Protein AF-A0A550H3W6-F1 (afdb_monomer)

Solvent-accessible surface area (backbone atoms only — not comparable to full-atom values): 13993 Å² total; per-residue (Å²): 133,84,75,86,86,50,68,71,58,49,48,53,51,31,24,55,77,54,75,45,37,40,34,50,65,56,36,37,52,45,41,25,71,76,70,74,44,82,59,88,61,45,50,61,53,52,48,25,25,18,59,85,41,90,81,35,91,49,55,77,91,62,23,51,27,38,77,75,55,97,73,23,37,27,65,57,82,74,84,72,73,76,74,84,72,66,78,85,74,77,88,68,58,72,70,77,73,76,52,93,58,53,66,49,66,35,82,59,22,54,62,54,29,51,77,69,69,44,41,68,59,53,54,52,37,55,62,76,50,33,68,87,48,69,74,35,51,52,53,31,43,52,50,40,39,76,70,72,26,50,55,66,39,68,78,56,98,46,87,95,45,59,37,50,27,36,48,96,36,33,39,35,41,77,48,60,63,52,59,67,58,56,53,50,52,51,57,55,44,52,56,26,37,76,68,72,57,43,64,32,42,32,40,41,24,24,56,84,44,54,30,31,40,69,59,55,54,52,49,52,63,72,40,44,90,76,51,90,64,18,33,30,41,37,28,24,57,73,74,76,80,70,85,127

pLDDT: mean 84.18, std 18.41, range [29.7, 98.69]

Radius of gyration: 20.82 Å; Cα contacts (8 Å, |Δi|>4): 341; chains: 1; bounding box: 44×44×55 Å

Mean predicted aligned error: 14.65 Å

Foldseek 3Di:
DQPDDDLLVLQQVQCVVVVFKDAQVSSQVSCCVPRVDHDPCSLVVLLLLALPRPPHPDDNVSNQWHDPDPRMIGGPPPPDDPPPPPPDDDPPDPVVVVDPKDKDKDPCQQVVCVVVVNNVLLVVLLVPAAPPDPVNLVSSLVSCVVVVWDAQDPPQPDPPDGFRTDDPQETEHEDEDAVVVVVVVLVSVVRCVVVVSHQEYEYSYECPDPVHQVVSVVVCVVCVVVRPHIYMYIYHYHPPPPDD

Structure (mmCIF, N/CA/C/O backbone):
data_AF-A0A550H3W6-F1
#
_entry.id   AF-A0A550H3W6-F1
#
loop_
_atom_site.group_PDB
_atom_site.id
_atom_site.type_symbol
_atom_site.label_atom_id
_atom_site.label_alt_id
_atom_site.label_comp_id
_atom_site.label_asym_id
_atom_site.label_entity_id
_atom_site.label_seq_id
_atom_site.pdbx_PDB_ins_code
_atom_site.Cartn_x
_atom_site.Cartn_y
_atom_site.Cartn_z
_atom_site.occupancy
_atom_site.B_iso_or_equiv
_atom_site.auth_seq_id
_atom_site.auth_comp_id
_atom_site.auth_asym_id
_atom_site.auth_atom_id
_atom_site.pdbx_PDB_model_num
ATOM 1 N N . MET A 1 1 ? -15.338 -12.124 19.032 1.00 35.69 1 MET A N 1
ATOM 2 C CA . MET A 1 1 ? -14.338 -11.600 18.078 1.00 35.69 1 MET A CA 1
ATOM 3 C C . MET A 1 1 ? -13.895 -10.253 18.628 1.00 35.69 1 MET A C 1
ATOM 5 O O . MET A 1 1 ? -14.754 -9.402 18.807 1.00 35.69 1 MET A O 1
ATOM 9 N N . VAL A 1 2 ? -12.639 -10.101 19.058 1.00 37.53 2 VAL A N 1
ATOM 10 C CA . VAL A 1 2 ? -12.162 -8.830 19.637 1.00 37.53 2 VAL A CA 1
ATOM 11 C C . VAL A 1 2 ? -11.923 -7.865 18.469 1.00 37.53 2 VAL A C 1
ATOM 13 O O . VAL A 1 2 ? -11.195 -8.254 17.556 1.00 37.53 2 VAL A O 1
ATOM 16 N N . PRO A 1 3 ? -12.541 -6.670 18.435 1.00 48.31 3 PRO A N 1
ATOM 17 C CA . PRO A 1 3 ? -12.278 -5.696 17.380 1.00 48.31 3 PRO A CA 1
ATOM 18 C C . PRO A 1 3 ? -10.784 -5.352 17.334 1.00 48.31 3 PRO A C 1
ATOM 20 O O . PRO A 1 3 ? -10.110 -5.306 18.367 1.00 48.31 3 PRO A O 1
ATOM 23 N N . PHE A 1 4 ? -10.266 -5.156 16.121 1.00 52.12 4 PHE A N 1
ATOM 24 C CA . PHE A 1 4 ? -8.884 -4.751 15.881 1.00 52.12 4 PHE A CA 1
ATOM 25 C C . PHE A 1 4 ? -8.566 -3.489 16.700 1.00 52.12 4 PHE A C 1
ATOM 27 O O . PHE A 1 4 ? -9.320 -2.520 16.687 1.00 52.12 4 PHE A O 1
ATOM 34 N N . PHE A 1 5 ? -7.483 -3.524 17.479 1.00 63.69 5 PHE A N 1
ATOM 35 C CA . PHE A 1 5 ? -7.153 -2.459 18.425 1.00 63.69 5 PHE A CA 1
ATOM 36 C C . PHE A 1 5 ? -6.263 -1.408 17.750 1.00 63.69 5 PHE A C 1
ATOM 38 O O . PHE A 1 5 ? -5.049 -1.594 17.674 1.00 63.69 5 PHE A O 1
ATOM 45 N N . ASN A 1 6 ? -6.850 -0.297 17.304 1.00 84.00 6 ASN A N 1
ATOM 46 C CA . ASN A 1 6 ? -6.121 0.886 16.846 1.00 84.00 6 ASN A CA 1
ATOM 47 C C . ASN A 1 6 ? -6.059 1.924 17.976 1.00 84.00 6 ASN A C 1
ATOM 49 O O . ASN A 1 6 ? -7.086 2.416 18.444 1.00 84.00 6 ASN A O 1
ATOM 53 N N . LEU A 1 7 ? -4.851 2.268 18.429 1.00 84.38 7 LEU A N 1
ATOM 54 C CA . LEU A 1 7 ? -4.671 3.148 19.585 1.00 84.38 7 LEU A CA 1
ATOM 55 C C . LEU A 1 7 ? -5.136 4.591 19.327 1.00 84.38 7 LEU A C 1
ATOM 57 O O . LEU A 1 7 ? -5.709 5.197 20.227 1.00 84.38 7 LEU A O 1
ATOM 61 N N . LYS A 1 8 ? -4.945 5.134 18.114 1.00 87.50 8 LYS A N 1
ATOM 62 C CA . LYS A 1 8 ? -5.407 6.489 17.752 1.00 87.50 8 LYS A CA 1
ATOM 63 C C . LYS A 1 8 ? -6.933 6.556 17.789 1.00 87.50 8 LYS A C 1
ATOM 65 O O . LYS A 1 8 ? -7.491 7.448 18.419 1.00 87.50 8 LYS A O 1
ATOM 70 N N . GLU A 1 9 ? -7.601 5.584 17.173 1.00 87.31 9 GLU A N 1
ATOM 71 C CA . GLU A 1 9 ? -9.068 5.495 17.175 1.00 87.31 9 GLU A CA 1
ATOM 72 C C . GLU A 1 9 ? -9.619 5.254 18.579 1.00 87.31 9 GLU A C 1
ATOM 74 O O . GLU A 1 9 ? -10.583 5.900 18.974 1.00 87.31 9 GLU A O 1
ATOM 79 N N . SER A 1 10 ? -8.951 4.413 19.373 1.00 91.06 10 SER A N 1
ATOM 80 C CA . SER A 1 10 ? -9.324 4.165 20.771 1.00 91.06 10 SER A CA 1
ATOM 81 C C . SER A 1 10 ? -9.212 5.431 21.631 1.00 91.06 10 SER A C 1
ATOM 83 O O . SER A 1 10 ? -10.019 5.632 22.534 1.00 91.06 10 SER A O 1
ATOM 85 N N . ILE A 1 11 ? -8.230 6.302 21.357 1.00 93.88 11 ILE A N 1
ATOM 86 C CA . ILE A 1 11 ? -8.094 7.610 22.018 1.00 93.88 11 ILE A CA 1
ATOM 87 C C . ILE A 1 11 ? -9.232 8.550 21.596 1.00 93.88 11 ILE A C 1
ATOM 89 O O . ILE A 1 11 ? -9.843 9.179 22.458 1.00 93.88 11 ILE A O 1
ATOM 93 N N . ILE A 1 12 ? -9.545 8.634 20.298 1.00 92.00 12 ILE A N 1
ATOM 94 C CA . ILE A 1 12 ? -10.657 9.456 19.781 1.00 92.00 12 ILE A CA 1
ATOM 95 C C . ILE A 1 12 ? -11.986 8.996 20.388 1.00 92.00 12 ILE A C 1
ATOM 97 O O . ILE A 1 12 ? -12.769 9.801 20.888 1.00 92.00 12 ILE A O 1
ATOM 101 N N . GLU A 1 13 ? -12.231 7.692 20.383 1.00 91.56 13 GLU A N 1
ATOM 102 C CA . GLU A 1 13 ? -13.424 7.088 20.956 1.00 91.56 13 GLU A CA 1
ATOM 103 C C . GLU A 1 13 ? -13.541 7.367 22.459 1.00 91.56 13 GLU A C 1
ATOM 105 O O . GLU A 1 13 ? -14.608 7.768 22.926 1.00 91.56 13 GLU A O 1
ATOM 110 N N . ALA A 1 14 ? -12.447 7.212 23.209 1.00 95.06 14 ALA A N 1
ATOM 111 C CA . ALA A 1 14 ? -12.415 7.531 24.630 1.00 95.06 14 ALA A CA 1
ATOM 112 C C . ALA A 1 14 ? -12.759 9.004 24.886 1.00 95.06 14 ALA A C 1
ATOM 114 O O . ALA A 1 14 ? -13.567 9.299 25.761 1.00 95.06 14 ALA A O 1
ATOM 115 N N . LEU A 1 15 ? -12.197 9.932 24.107 1.00 95.62 15 LEU A N 1
ATOM 116 C CA . LEU A 1 15 ? -12.493 11.359 24.240 1.00 95.62 15 LEU A CA 1
ATOM 117 C C . LEU A 1 15 ? -13.957 11.673 23.913 1.00 95.62 15 LEU A C 1
ATOM 119 O O . LEU A 1 15 ? -14.577 12.441 24.644 1.00 95.62 15 LEU A O 1
ATOM 123 N N . ASN A 1 16 ? -14.539 11.045 22.888 1.00 93.00 16 ASN A N 1
ATOM 124 C CA . ASN A 1 16 ? -15.970 11.167 22.596 1.00 93.00 16 ASN A CA 1
ATOM 125 C C . ASN A 1 16 ? -16.834 10.666 23.764 1.00 93.00 16 ASN A C 1
ATOM 127 O O . ASN A 1 16 ? -17.777 11.345 24.167 1.00 93.00 16 ASN A O 1
ATOM 131 N N . ALA A 1 17 ? -16.481 9.521 24.356 1.00 92.00 17 ALA A N 1
ATOM 132 C CA . ALA A 1 17 ? -17.186 8.970 25.514 1.00 92.00 17 ALA A CA 1
ATOM 133 C C . ALA A 1 17 ? -17.048 9.834 26.784 1.00 92.00 17 ALA A C 1
ATOM 135 O O . ALA A 1 17 ? -17.923 9.801 27.645 1.00 92.00 17 ALA A O 1
ATOM 136 N N . LEU A 1 18 ? -15.979 10.629 26.888 1.00 94.50 18 LEU A N 1
ATOM 137 C CA . LEU A 1 18 ? -15.721 11.574 27.981 1.00 94.50 18 LEU A CA 1
ATOM 138 C C . LEU A 1 18 ? -16.333 12.970 27.740 1.00 94.50 18 LEU A C 1
ATOM 140 O O . LEU A 1 18 ? -16.013 13.919 28.452 1.00 94.50 18 LEU A O 1
ATOM 144 N N . GLY A 1 19 ? -17.212 13.127 26.745 1.00 91.62 19 GLY A N 1
ATOM 145 C CA . GLY A 1 19 ? -17.850 14.415 26.441 1.00 91.62 19 GLY A CA 1
ATOM 146 C C . GLY A 1 19 ? -16.974 15.359 25.611 1.00 91.62 19 GLY A C 1
ATOM 147 O O . GLY A 1 19 ? -17.112 16.577 25.695 1.00 91.62 19 GLY A O 1
ATOM 148 N N . GLY A 1 20 ? -16.057 14.805 24.816 1.00 91.06 20 GLY A N 1
ATOM 149 C CA . GLY A 1 20 ? -15.219 15.529 23.857 1.00 91.06 20 GLY A CA 1
ATOM 150 C C . GLY A 1 20 ? -13.866 15.999 24.399 1.00 91.06 20 GLY A C 1
ATOM 151 O O . GLY A 1 20 ? -13.045 16.487 23.620 1.00 91.06 20 GLY A O 1
ATOM 152 N N . SER A 1 21 ? -13.594 15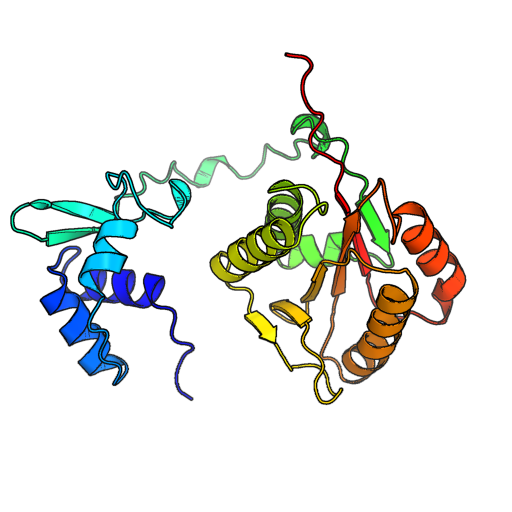.842 25.700 1.00 95.12 21 SER A N 1
ATOM 153 C CA . SER A 1 21 ? -12.290 16.166 26.291 1.00 95.12 21 SER A CA 1
ATOM 154 C C . SER A 1 21 ? -11.943 15.267 27.477 1.00 95.12 21 SER A C 1
ATOM 156 O O . SER A 1 21 ? -12.830 14.808 28.189 1.00 95.12 21 SER A O 1
ATOM 158 N N . GLY A 1 22 ? -10.652 15.042 27.720 1.00 96.19 22 GLY A N 1
ATOM 159 C CA . GLY A 1 22 ? -10.192 14.210 28.832 1.00 96.19 22 GLY A CA 1
ATOM 160 C C . GLY A 1 22 ? -8.684 14.272 29.050 1.00 96.19 22 GLY A C 1
ATOM 161 O O . GLY A 1 22 ? -7.925 14.678 28.173 1.00 96.19 22 GLY A O 1
ATOM 162 N N . THR A 1 23 ? -8.242 13.886 30.240 1.00 97.50 23 THR A N 1
ATOM 163 C CA . THR A 1 23 ? -6.831 13.692 30.596 1.00 97.50 23 THR A CA 1
ATOM 164 C C . THR A 1 23 ? -6.314 12.349 30.076 1.00 97.50 23 THR A C 1
ATOM 166 O O . THR A 1 23 ? -7.084 11.418 29.826 1.00 97.50 23 THR A O 1
ATOM 169 N N . ALA A 1 24 ? -4.989 12.198 29.985 1.00 96.50 24 ALA A N 1
ATOM 170 C CA . ALA A 1 24 ? -4.374 10.925 29.604 1.00 96.50 24 ALA A CA 1
ATOM 171 C C . ALA A 1 24 ? -4.780 9.764 30.533 1.00 96.50 24 ALA A C 1
ATOM 173 O O . ALA A 1 24 ? -4.966 8.639 30.073 1.00 96.50 24 ALA A O 1
ATOM 174 N N . THR A 1 25 ? -4.970 10.033 31.829 1.00 96.69 25 THR A N 1
ATOM 175 C CA . THR A 1 25 ? -5.418 9.036 32.813 1.00 96.69 25 THR A CA 1
ATOM 176 C C . THR A 1 25 ? -6.857 8.588 32.563 1.00 96.69 25 THR A C 1
ATOM 178 O O . THR A 1 25 ? -7.134 7.391 32.595 1.00 96.69 25 THR A O 1
ATOM 181 N N . GLU A 1 26 ? -7.772 9.518 32.277 1.00 96.75 26 GLU A N 1
ATOM 182 C CA . GLU A 1 26 ? -9.174 9.193 31.974 1.00 96.75 26 GLU A CA 1
ATOM 183 C C . GLU A 1 26 ? -9.280 8.360 30.691 1.00 96.75 26 GLU A C 1
ATOM 185 O O . GLU A 1 26 ? -9.938 7.318 30.679 1.00 96.75 26 GLU A O 1
ATOM 190 N N . VAL A 1 27 ? -8.547 8.752 29.644 1.00 96.25 27 VAL A N 1
ATOM 191 C CA . VAL A 1 27 ? -8.478 8.007 28.379 1.00 96.25 27 VAL A CA 1
ATOM 192 C C . VAL A 1 27 ? -7.886 6.609 28.590 1.00 96.25 27 VAL A C 1
ATOM 194 O O . VAL A 1 27 ? -8.432 5.619 28.100 1.00 96.25 27 VAL A O 1
ATOM 197 N N . ARG A 1 28 ? -6.811 6.488 29.379 1.00 95.44 28 ARG A N 1
ATOM 198 C CA . ARG A 1 28 ? -6.206 5.195 29.742 1.00 95.44 28 ARG A CA 1
ATOM 199 C C . ARG A 1 28 ? -7.195 4.274 30.441 1.00 95.44 28 ARG A C 1
ATOM 201 O O . ARG A 1 28 ? -7.281 3.097 30.098 1.00 95.44 28 ARG A O 1
ATOM 208 N N . ASN A 1 29 ? -7.921 4.803 31.424 1.00 95.75 29 ASN A N 1
ATOM 209 C CA . ASN A 1 29 ? -8.886 4.043 32.210 1.00 95.75 29 ASN A CA 1
ATOM 210 C C . ASN A 1 29 ? -10.049 3.565 31.340 1.00 95.75 29 ASN A C 1
ATOM 212 O O . ASN A 1 29 ? -10.446 2.404 31.449 1.00 95.75 29 ASN A O 1
ATOM 216 N N . TYR A 1 30 ? -10.534 4.416 30.432 1.0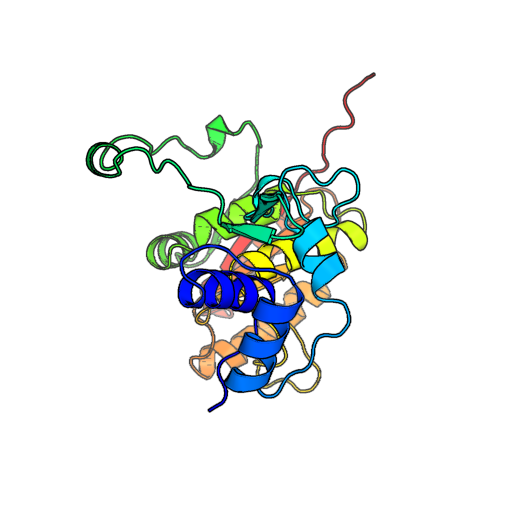0 95.31 30 TYR A N 1
ATOM 217 C CA . TYR A 1 30 ? -11.542 4.033 29.448 1.00 95.31 30 TYR A CA 1
ATOM 218 C C . TYR A 1 30 ? -11.057 2.871 28.574 1.00 95.31 30 TYR A C 1
ATOM 220 O O . TYR A 1 30 ? -11.709 1.829 28.502 1.00 95.31 30 TYR A O 1
ATOM 228 N N . ILE A 1 31 ? -9.876 3.011 27.962 1.00 92.62 31 ILE A N 1
ATOM 229 C CA . ILE A 1 31 ? -9.305 1.993 27.070 1.00 92.62 31 ILE A CA 1
ATOM 230 C C . ILE A 1 31 ? -9.058 0.679 27.818 1.00 92.62 31 ILE A C 1
ATOM 232 O O . ILE A 1 31 ? -9.367 -0.393 27.297 1.00 92.62 31 ILE A O 1
ATOM 236 N N . LYS A 1 32 ? -8.552 0.743 29.053 1.00 93.50 32 LYS A N 1
ATOM 237 C CA . LYS A 1 32 ? -8.328 -0.437 29.894 1.00 93.50 32 LYS A CA 1
ATOM 238 C C . LYS A 1 32 ? -9.634 -1.144 30.245 1.00 93.50 32 LYS A C 1
ATOM 240 O O . LYS A 1 32 ? -9.687 -2.365 30.151 1.00 93.50 32 LYS A O 1
ATOM 245 N N . SER A 1 33 ? -10.671 -0.391 30.606 1.00 93.38 33 SER A N 1
ATOM 246 C CA . SER A 1 33 ? -12.000 -0.931 30.914 1.00 93.38 33 SER A CA 1
ATOM 247 C C . SER A 1 33 ? -12.636 -1.606 29.695 1.00 93.38 33 SER A C 1
ATOM 249 O O . SER A 1 33 ? -13.137 -2.723 29.788 1.00 93.38 33 SER A O 1
ATOM 251 N N . LYS A 1 34 ? -12.556 -0.960 28.525 1.00 90.69 34 LYS A N 1
ATOM 252 C CA . LYS A 1 34 ? -13.211 -1.429 27.299 1.00 90.69 34 LYS A CA 1
ATOM 253 C C . LYS A 1 34 ? -12.469 -2.562 26.590 1.00 90.69 34 LYS A C 1
ATOM 255 O O . LYS A 1 34 ? -13.095 -3.500 26.107 1.00 90.69 34 LYS A O 1
ATOM 260 N N . TYR A 1 35 ? -11.144 -2.469 26.510 1.00 87.75 35 TYR A N 1
ATOM 261 C CA . TYR A 1 35 ? -10.311 -3.353 25.689 1.00 87.75 35 TYR A CA 1
ATOM 262 C C . TYR A 1 35 ? -9.415 -4.291 26.506 1.00 87.75 35 TYR A C 1
ATOM 264 O O . TYR A 1 35 ? -8.685 -5.092 25.925 1.00 87.75 35 TYR A O 1
ATOM 272 N N . GLY A 1 36 ? -9.405 -4.174 27.838 1.00 87.31 36 GLY A N 1
ATOM 273 C CA . GLY A 1 36 ? -8.520 -4.950 28.712 1.00 87.31 36 GLY A CA 1
ATOM 274 C C . GLY A 1 36 ? -7.032 -4.608 28.565 1.00 87.31 36 GLY A C 1
ATOM 275 O O . GLY A 1 36 ? -6.186 -5.314 29.110 1.00 87.31 36 GLY A O 1
ATOM 276 N N . LYS A 1 37 ? -6.685 -3.543 27.824 1.00 80.81 37 LYS A N 1
ATOM 277 C CA . LYS A 1 37 ? -5.298 -3.155 27.532 1.00 80.81 37 LYS A CA 1
ATOM 278 C C . LYS A 1 37 ? -4.870 -1.942 28.341 1.00 80.81 37 LYS A C 1
ATOM 280 O O . LYS A 1 37 ? -5.515 -0.898 28.306 1.00 80.81 37 LYS A O 1
ATOM 285 N N . ASP A 1 38 ? -3.738 -2.069 29.022 1.00 87.69 38 ASP A N 1
ATOM 286 C CA . ASP A 1 38 ? -3.178 -1.009 29.851 1.00 87.69 38 ASP A CA 1
ATOM 287 C C . ASP A 1 38 ? -1.984 -0.323 29.167 1.00 87.69 38 ASP A C 1
ATOM 289 O O . ASP A 1 38 ? -0.886 -0.877 29.097 1.00 87.69 38 ASP A O 1
ATOM 293 N N . TRP A 1 39 ? -2.194 0.899 28.674 1.00 84.81 39 TRP A N 1
ATOM 294 C CA . TRP A 1 39 ? -1.187 1.668 27.939 1.00 84.81 39 TRP A CA 1
ATOM 295 C C . TRP A 1 39 ? -0.492 2.681 28.845 1.00 84.81 39 TRP A C 1
ATOM 297 O O . TRP A 1 39 ? -0.966 3.799 29.041 1.00 84.81 39 TRP A O 1
ATOM 307 N N . ARG A 1 40 ? 0.662 2.287 29.397 1.00 83.19 40 ARG A N 1
ATOM 308 C CA . ARG A 1 40 ? 1.419 3.111 30.357 1.00 83.19 40 ARG A CA 1
ATOM 309 C C . ARG A 1 40 ? 1.910 4.436 29.766 1.00 83.19 40 ARG A C 1
ATOM 311 O O . ARG A 1 40 ? 1.927 5.429 30.482 1.00 83.19 40 ARG A O 1
ATOM 318 N N . GLU A 1 41 ? 2.252 4.463 28.478 1.00 88.81 41 GLU A N 1
ATOM 319 C CA . GLU A 1 41 ? 2.806 5.643 27.790 1.00 88.81 41 GLU A CA 1
ATOM 320 C C . GLU A 1 41 ? 1.768 6.459 27.003 1.00 88.81 41 GLU A C 1
ATOM 322 O O . GLU A 1 41 ? 2.117 7.270 26.147 1.00 88.81 41 GLU A O 1
ATOM 327 N N . ILE A 1 42 ? 0.476 6.275 27.280 1.00 93.00 42 ILE A N 1
ATOM 328 C CA . ILE A 1 42 ? -0.587 6.932 26.509 1.00 93.00 42 ILE A CA 1
ATOM 329 C C . ILE A 1 42 ? -0.506 8.463 26.524 1.00 93.00 42 ILE A C 1
ATOM 331 O O . ILE A 1 42 ? -0.831 9.088 25.523 1.00 93.00 42 ILE A O 1
ATOM 335 N N . GLY A 1 43 ? 0.010 9.067 27.601 1.00 92.31 43 GLY A N 1
ATOM 336 C CA . GLY A 1 43 ? 0.230 10.515 27.670 1.00 92.31 43 GLY A CA 1
ATOM 337 C C . GLY A 1 43 ? 1.204 11.021 26.605 1.00 92.31 43 GLY A C 1
ATOM 338 O O . GLY A 1 43 ? 0.904 11.996 25.928 1.00 92.31 43 GLY A O 1
ATOM 339 N N . LYS A 1 44 ? 2.312 10.303 26.374 1.00 90.12 44 LYS A N 1
ATOM 340 C CA . LYS A 1 44 ? 3.285 10.643 25.324 1.00 90.12 44 LYS A CA 1
ATOM 341 C C . LYS A 1 44 ? 2.654 10.551 23.935 1.00 90.12 44 LYS A C 1
ATOM 343 O O . LYS A 1 44 ? 2.843 11.424 23.102 1.00 90.12 44 LYS A O 1
ATOM 348 N N . ILE A 1 45 ? 1.846 9.520 23.709 1.00 90.31 45 ILE A N 1
ATOM 349 C CA . ILE A 1 45 ? 1.161 9.310 22.429 1.00 90.31 45 ILE A CA 1
ATOM 350 C C . ILE A 1 45 ? 0.107 10.393 22.189 1.00 90.31 45 ILE A C 1
ATOM 352 O O . ILE A 1 45 ? -0.002 10.902 21.079 1.00 90.31 45 ILE A O 1
ATOM 356 N N . MET A 1 46 ? -0.648 10.777 23.220 1.00 94.69 46 MET A N 1
ATOM 357 C CA . MET A 1 46 ? -1.602 11.883 23.138 1.00 94.69 46 MET A CA 1
ATOM 358 C C . MET A 1 46 ? -0.898 13.224 22.919 1.00 94.69 46 MET A C 1
ATOM 360 O O . MET A 1 46 ? -1.377 14.022 22.118 1.00 94.69 46 MET A O 1
ATOM 364 N N . ASP A 1 47 ? 0.252 13.455 23.559 1.00 93.31 47 ASP A N 1
ATOM 365 C CA . ASP A 1 47 ? 1.101 14.621 23.298 1.00 93.31 47 ASP A CA 1
ATOM 366 C C . ASP A 1 47 ? 1.578 14.648 21.849 1.00 93.31 47 ASP A C 1
ATOM 368 O O . ASP A 1 47 ? 1.514 15.689 21.201 1.00 93.31 47 ASP A O 1
ATOM 372 N N . ASP A 1 48 ? 1.984 13.508 21.301 1.00 89.06 48 ASP A N 1
ATOM 373 C CA . ASP A 1 48 ? 2.412 13.429 19.910 1.00 89.06 48 ASP A CA 1
ATOM 374 C C . ASP A 1 48 ? 1.232 13.559 18.928 1.00 89.06 48 ASP A C 1
ATOM 376 O O . ASP A 1 48 ? 1.404 14.055 17.816 1.00 89.06 48 ASP A O 1
ATOM 380 N N . LEU A 1 49 ? 0.009 13.213 19.326 1.00 90.94 49 LEU A N 1
ATOM 381 C CA . LEU A 1 49 ? -1.205 13.476 18.544 1.00 90.94 49 LEU A CA 1
ATOM 382 C C . LEU A 1 49 ? -1.693 14.935 18.632 1.00 90.94 49 LEU A C 1
ATOM 384 O O . LEU A 1 49 ? -2.646 15.280 17.930 1.00 90.94 49 LEU A O 1
ATOM 388 N N . CYS A 1 50 ? -1.076 15.786 19.459 1.00 92.12 50 CYS A N 1
ATOM 389 C CA . CYS A 1 50 ? -1.418 17.207 19.539 1.00 92.12 50 CYS A CA 1
ATOM 390 C C . CYS A 1 50 ? -0.867 17.982 18.345 1.00 92.12 50 CYS A C 1
ATOM 392 O O . CYS A 1 50 ? 0.304 17.830 17.989 1.00 92.12 50 CYS A O 1
ATOM 394 N N . GLU A 1 51 ? -1.681 18.866 17.769 1.00 88.06 51 GLU A N 1
ATOM 395 C CA . GLU A 1 51 ? -1.281 19.752 16.669 1.00 88.06 51 GLU A CA 1
ATOM 396 C C . GLU A 1 51 ? -0.027 20.564 17.019 1.00 88.06 51 GLU A C 1
ATOM 398 O O . GLU A 1 51 ? 0.903 20.671 16.215 1.00 88.06 51 GLU A O 1
ATOM 403 N N . GLU A 1 52 ? 0.043 21.041 18.261 1.00 85.00 52 GLU A N 1
ATOM 404 C CA . GLU A 1 52 ? 1.088 21.922 18.777 1.00 85.00 52 GLU A CA 1
ATOM 405 C C . GLU A 1 52 ? 2.417 21.198 19.077 1.00 85.00 52 GLU A C 1
ATOM 407 O O . GLU A 1 52 ? 3.398 21.833 19.479 1.00 85.00 52 GLU A O 1
ATOM 412 N N . SER A 1 53 ? 2.485 19.871 18.908 1.00 84.38 53 SER A N 1
ATOM 413 C CA . SER A 1 53 ? 3.681 19.097 19.248 1.00 84.38 53 SER A CA 1
ATOM 414 C C . SER A 1 53 ? 4.847 19.363 18.289 1.00 84.38 53 SER A C 1
ATOM 416 O O . SER A 1 53 ? 4.774 19.124 17.082 1.00 84.38 53 SER A O 1
ATOM 418 N N . LYS A 1 54 ? 5.977 19.827 18.833 1.00 78.69 54 LYS A N 1
ATOM 419 C CA . LYS A 1 54 ? 7.194 20.136 18.058 1.00 78.69 54 LYS A CA 1
ATOM 420 C C . LYS A 1 54 ? 8.056 18.909 17.753 1.00 78.69 54 LYS A C 1
ATOM 422 O O . LYS A 1 54 ? 8.856 18.951 16.827 1.00 78.69 54 LYS A O 1
ATOM 427 N N . SER A 1 55 ? 7.890 17.831 18.517 1.00 76.94 55 SER A N 1
ATOM 428 C CA . SER A 1 55 ? 8.691 16.599 18.435 1.00 76.94 55 SER A CA 1
ATOM 429 C C . SER A 1 55 ? 7.851 15.362 18.117 1.00 76.94 55 SER A C 1
ATOM 431 O O . SER A 1 55 ? 8.295 14.239 18.345 1.00 76.94 55 SER A O 1
ATOM 433 N N . SER A 1 56 ? 6.634 15.568 17.614 1.00 75.62 56 SER A N 1
ATOM 434 C CA . SER A 1 56 ? 5.709 14.481 17.321 1.00 75.62 56 SER A CA 1
ATOM 435 C C . SER A 1 56 ? 6.195 13.604 16.173 1.00 75.62 56 SER A C 1
ATOM 437 O O . SER A 1 56 ? 6.568 14.089 15.103 1.00 75.62 56 SER A O 1
ATOM 439 N N . PHE A 1 57 ? 6.106 12.292 16.388 1.00 74.75 57 PHE A N 1
ATOM 440 C CA . PHE A 1 57 ? 6.303 11.275 15.357 1.00 74.75 57 PHE A CA 1
ATOM 441 C C . PHE A 1 57 ? 5.089 11.133 14.410 1.00 74.75 57 PHE A C 1
ATOM 443 O O . PHE A 1 57 ? 5.146 10.391 13.426 1.00 74.75 57 PHE A O 1
ATOM 450 N N . PHE A 1 58 ? 3.984 11.839 14.681 1.00 68.12 58 PHE A N 1
ATOM 451 C CA . PHE A 1 58 ? 2.831 11.952 13.790 1.00 68.12 58 PHE A CA 1
ATOM 452 C C . PHE A 1 58 ? 2.979 13.153 12.841 1.00 68.12 58 PHE A C 1
ATOM 454 O O . PHE A 1 58 ? 3.425 14.241 13.223 1.00 68.12 58 PHE A O 1
ATOM 461 N N . LEU A 1 59 ? 2.555 12.959 11.587 1.00 71.69 59 LEU A N 1
ATOM 462 C CA . LEU A 1 59 ? 2.472 14.029 10.589 1.00 71.69 59 LEU A CA 1
ATOM 463 C C . LEU A 1 59 ? 1.452 15.088 11.037 1.00 71.69 59 LEU A C 1
ATOM 465 O O . LEU A 1 59 ? 0.500 14.727 11.728 1.00 71.69 59 LEU A O 1
ATOM 469 N N . PRO A 1 60 ? 1.576 16.359 10.613 1.00 76.19 60 PRO A N 1
ATOM 470 C CA . PRO A 1 60 ? 0.617 17.408 10.971 1.00 76.19 60 PRO A CA 1
ATOM 471 C C . PRO A 1 60 ? -0.852 17.044 10.709 1.00 76.19 60 PRO A C 1
ATOM 473 O O . PRO A 1 60 ? -1.716 17.357 11.518 1.00 76.19 60 PRO A O 1
ATOM 476 N N . THR A 1 61 ? -1.133 16.311 9.629 1.00 74.06 61 THR A N 1
ATOM 477 C CA . THR A 1 61 ? -2.481 15.841 9.259 1.00 74.06 61 THR A CA 1
ATOM 478 C C . THR A 1 61 ? -3.034 14.742 10.172 1.00 74.06 61 THR A C 1
ATOM 480 O O . THR A 1 61 ? -4.243 14.548 10.241 1.00 74.06 61 THR A O 1
ATOM 483 N N . ASP A 1 62 ? -2.171 14.025 10.893 1.00 75.38 62 ASP A N 1
ATOM 484 C CA . ASP A 1 62 ? -2.552 12.972 11.840 1.00 75.38 62 ASP A CA 1
ATOM 485 C C . ASP A 1 62 ? -2.735 13.469 13.270 1.00 75.38 62 ASP A C 1
ATOM 487 O O . ASP A 1 62 ? -3.209 12.715 14.127 1.00 75.38 62 ASP A O 1
ATOM 491 N N . ARG A 1 63 ? -2.350 14.720 13.528 1.00 87.38 63 ARG A N 1
ATOM 492 C CA . ARG A 1 63 ? -2.460 15.366 14.829 1.00 87.38 63 ARG A CA 1
ATOM 493 C C . ARG A 1 63 ? -3.885 15.859 15.022 1.00 87.38 63 ARG A C 1
ATOM 495 O O . ARG A 1 63 ? -4.259 16.968 14.652 1.00 87.38 63 ARG A O 1
ATOM 502 N N . VAL A 1 64 ? -4.702 14.952 15.535 1.00 91.44 64 VAL A N 1
ATOM 503 C CA . VAL A 1 64 ? -6.149 15.124 15.696 1.00 91.44 64 VAL A CA 1
ATOM 504 C C . VAL A 1 64 ? -6.534 15.693 17.057 1.00 91.44 64 VAL A C 1
ATOM 506 O O . VAL A 1 64 ? -7.723 15.853 17.319 1.00 91.44 64 VAL A O 1
ATOM 509 N N . LEU A 1 65 ? -5.565 15.959 17.936 1.00 94.12 65 LEU A N 1
ATOM 510 C CA . LEU A 1 65 ? -5.813 16.476 19.275 1.00 94.12 65 LEU A CA 1
ATOM 511 C C . LEU A 1 65 ? -5.331 17.919 19.417 1.00 94.12 65 LEU A C 1
ATOM 513 O O . LEU A 1 65 ? -4.409 18.358 18.733 1.00 94.12 65 LEU A O 1
ATOM 517 N N . THR A 1 66 ? -5.934 18.630 20.359 1.00 94.50 66 THR A N 1
ATOM 518 C CA . THR A 1 66 ? -5.470 19.930 20.852 1.00 94.50 66 THR A CA 1
ATOM 519 C C . THR A 1 66 ? -5.433 19.903 22.375 1.00 94.50 66 THR A C 1
ATOM 521 O O . THR A 1 66 ? -6.224 19.192 23.013 1.00 94.50 66 THR A O 1
ATOM 524 N N . LYS A 1 67 ? -4.525 20.673 22.985 1.00 93.38 67 LYS A N 1
ATOM 525 C CA . LYS A 1 67 ? -4.484 20.818 24.449 1.00 93.38 67 LYS A CA 1
ATOM 526 C C . LYS A 1 67 ? -5.462 21.899 24.896 1.00 93.38 67 LYS A C 1
ATOM 528 O O . LYS A 1 67 ? -5.339 23.053 24.506 1.00 93.38 67 LYS A O 1
ATOM 533 N N . THR A 1 68 ? -6.398 21.553 25.779 1.00 87.88 68 THR A N 1
ATOM 534 C CA . THR A 1 68 ? -7.451 22.478 26.250 1.00 87.88 68 THR A CA 1
ATOM 535 C C . THR A 1 68 ? -7.179 23.074 27.635 1.00 87.88 68 THR A C 1
ATOM 537 O O . THR A 1 68 ? -8.058 23.698 28.222 1.00 87.88 68 THR A O 1
ATOM 540 N N . GLY A 1 69 ? -5.969 22.884 28.176 1.00 84.12 69 GLY A N 1
ATOM 541 C CA . GLY A 1 69 ? -5.581 23.308 29.529 1.00 84.12 69 GLY A CA 1
ATOM 542 C C . GLY A 1 69 ? -5.780 22.221 30.594 1.00 84.12 69 GLY A C 1
ATOM 543 O O . GLY A 1 69 ? -6.400 21.192 30.339 1.00 84.12 69 GLY A O 1
ATOM 544 N N . GLN A 1 70 ? -5.195 22.413 31.786 1.00 86.62 70 GLN A N 1
ATOM 545 C CA . GLN A 1 70 ? -5.262 21.469 32.926 1.00 86.62 70 GLN A CA 1
ATOM 546 C C . GLN A 1 70 ? -4.838 20.018 32.597 1.00 86.62 70 GLN A C 1
ATOM 548 O O . GLN A 1 70 ? -5.321 19.066 33.204 1.00 86.62 70 GLN A O 1
ATOM 553 N N . GLY A 1 71 ? -3.948 19.831 31.615 1.00 89.94 71 GLY A N 1
ATOM 554 C CA . GLY A 1 71 ? -3.516 18.499 31.168 1.00 89.94 71 GLY A CA 1
ATOM 555 C C . GLY A 1 71 ? -4.577 17.713 30.384 1.00 89.94 71 GLY A C 1
ATOM 556 O O . GLY A 1 71 ? -4.450 16.495 30.249 1.00 89.94 71 GLY A O 1
ATOM 557 N N . LYS A 1 72 ? -5.625 18.385 29.889 1.00 94.62 72 LYS A N 1
ATOM 558 C CA . LYS A 1 72 ? -6.673 17.788 29.055 1.00 94.62 72 LYS A CA 1
ATOM 559 C C . LYS A 1 72 ? -6.393 17.941 27.563 1.00 94.62 72 LYS A C 1
ATOM 561 O O . LYS A 1 72 ? -5.774 18.908 27.113 1.00 94.62 72 LYS A O 1
ATOM 566 N N . TYR A 1 73 ? -6.924 16.980 26.823 1.00 95.94 73 TYR A N 1
ATOM 567 C CA . TYR A 1 73 ? -6.886 16.873 25.374 1.00 95.94 73 TYR A CA 1
ATOM 568 C C . TYR A 1 73 ? -8.316 16.912 24.841 1.00 95.94 73 TYR A C 1
ATOM 570 O O . TYR A 1 73 ? -9.224 16.380 25.481 1.00 95.94 73 TYR A O 1
ATOM 578 N N . SER A 1 74 ? -8.513 17.499 23.665 1.00 94.31 74 SER A N 1
ATOM 579 C CA . SER A 1 74 ? -9.782 17.445 22.933 1.00 94.31 74 SER A CA 1
ATOM 580 C C . SER A 1 74 ? -9.553 17.111 21.469 1.00 94.31 74 SER A C 1
ATOM 582 O O . SER A 1 74 ? -8.458 17.326 20.952 1.00 94.31 74 SER A O 1
ATOM 584 N N . ILE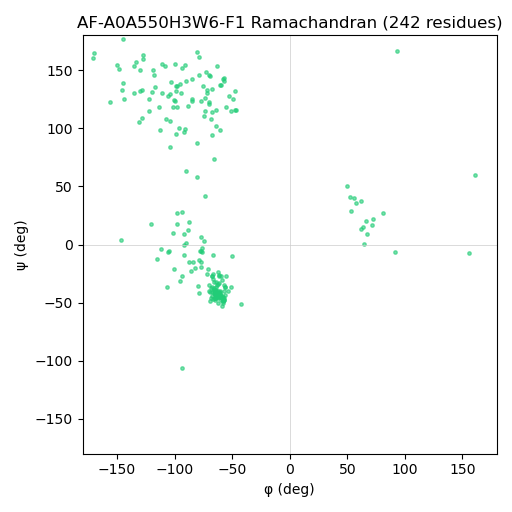 A 1 75 ? -10.577 16.581 20.802 1.00 92.38 75 ILE A N 1
ATOM 585 C CA . ILE A 1 75 ? -10.520 16.322 19.362 1.00 92.38 75 ILE A CA 1
ATOM 586 C C . ILE A 1 75 ? -10.578 17.664 18.630 1.00 92.38 75 ILE A C 1
ATOM 588 O O . ILE A 1 75 ? -11.464 18.485 18.883 1.00 92.38 75 ILE A O 1
ATOM 592 N N . LYS A 1 76 ? -9.651 17.878 17.695 1.00 87.50 76 LYS A N 1
ATOM 593 C CA . LYS A 1 76 ? -9.649 19.038 16.805 1.00 87.50 76 LYS A CA 1
ATOM 594 C C . LYS A 1 76 ? -10.992 19.101 16.076 1.00 87.50 76 LYS A C 1
ATOM 596 O O . LYS A 1 76 ? -11.341 18.185 15.333 1.00 87.50 76 LYS A O 1
ATOM 601 N N . LYS A 1 77 ? -11.749 20.186 16.275 1.00 73.38 77 LYS A N 1
ATOM 602 C CA . LYS A 1 77 ? -12.964 20.448 15.495 1.00 73.38 77 LYS A CA 1
ATOM 603 C C . LYS A 1 77 ? -12.553 20.646 14.041 1.00 73.38 77 LYS A C 1
ATOM 605 O O . LYS A 1 77 ? -12.038 21.699 13.676 1.00 73.38 77 LYS A O 1
ATOM 610 N N . ILE A 1 78 ? -12.756 19.619 13.224 1.00 58.38 78 ILE A N 1
ATOM 611 C CA . ILE A 1 78 ? -12.667 19.749 11.777 1.00 58.38 78 ILE A CA 1
ATOM 612 C C . ILE A 1 78 ? -13.860 20.618 11.385 1.00 58.38 78 ILE A C 1
ATOM 614 O O . ILE A 1 78 ? -15.008 20.190 11.494 1.00 58.38 78 ILE A O 1
ATOM 618 N N . VAL A 1 79 ? -13.598 21.864 10.995 1.00 42.97 79 VAL A N 1
ATOM 619 C CA . VAL A 1 79 ? -14.575 22.652 10.244 1.00 42.97 79 VAL A CA 1
ATOM 620 C C . VAL A 1 79 ? -14.673 21.955 8.894 1.00 42.97 79 VAL A C 1
ATOM 622 O O . VAL A 1 79 ? -13.805 22.129 8.046 1.00 42.97 79 VAL A O 1
ATOM 625 N N . VAL A 1 80 ? -15.646 21.057 8.757 1.00 36.50 80 VAL A N 1
ATOM 626 C CA . VAL A 1 80 ? -15.947 20.385 7.493 1.00 36.50 80 VAL A CA 1
ATOM 627 C C . VAL A 1 80 ? -16.633 21.436 6.617 1.00 36.50 80 VAL A C 1
ATOM 629 O O . VAL A 1 80 ? -17.702 21.908 7.010 1.00 36.50 80 VAL A O 1
ATOM 632 N N . PRO A 1 81 ? -16.042 21.862 5.486 1.00 34.75 81 PRO A N 1
ATOM 633 C CA . PRO A 1 81 ? -16.780 22.633 4.495 1.00 34.75 81 PRO A CA 1
ATOM 634 C C . PRO A 1 81 ? -17.963 21.785 4.023 1.00 34.75 81 PRO A C 1
ATOM 636 O O . PRO A 1 81 ? -17.817 20.576 3.845 1.00 34.75 81 PRO A O 1
ATOM 639 N N . ASP A 1 82 ? -19.126 22.411 3.881 1.00 29.70 82 ASP A N 1
ATOM 640 C CA . ASP A 1 82 ? -20.380 21.770 3.490 1.00 29.70 82 ASP A CA 1
ATOM 641 C C . ASP A 1 82 ? -20.179 20.858 2.261 1.00 29.70 82 ASP A C 1
ATOM 643 O O . ASP A 1 82 ? -19.798 21.302 1.178 1.00 29.70 82 ASP A O 1
ATOM 647 N N . LEU A 1 83 ? -20.386 19.550 2.448 1.00 37.81 83 LEU A N 1
ATOM 648 C CA . LEU A 1 83 ? -20.143 18.510 1.439 1.00 37.81 83 LEU A CA 1
ATOM 649 C C . LEU A 1 83 ? -21.215 18.484 0.333 1.00 37.81 83 LEU A C 1
ATOM 65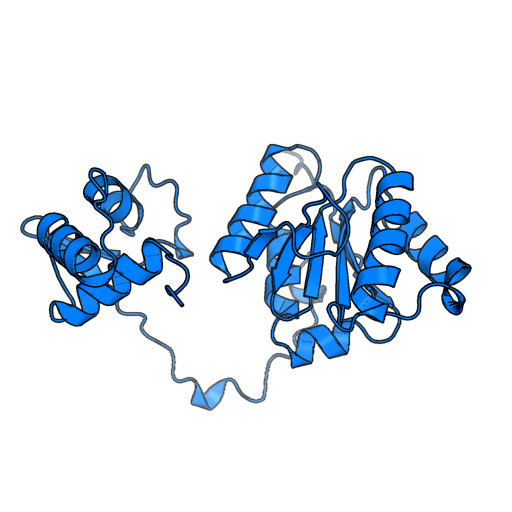1 O O . LEU A 1 83 ? -21.164 17.623 -0.546 1.00 37.81 83 LEU A O 1
ATOM 655 N N . SER A 1 84 ? -22.186 19.402 0.359 1.00 31.64 84 SER A N 1
ATOM 656 C CA . SER A 1 84 ? -23.265 19.477 -0.630 1.00 31.64 84 SER A CA 1
ATOM 657 C C . SER A 1 84 ? -22.868 20.134 -1.962 1.00 31.64 84 SER A C 1
ATOM 659 O O . SER A 1 84 ? -23.568 19.925 -2.951 1.00 31.64 84 SER A O 1
ATOM 661 N N . GLU A 1 85 ? -21.716 20.812 -2.050 1.00 35.41 85 GLU A N 1
ATOM 662 C CA . GLU A 1 85 ? -21.246 21.451 -3.298 1.00 35.41 85 GLU A CA 1
ATOM 663 C C . GLU A 1 85 ? -20.086 20.718 -4.007 1.00 35.41 85 GLU A C 1
ATOM 665 O O . GLU A 1 85 ? -19.743 21.060 -5.136 1.00 35.41 85 GLU A O 1
ATOM 670 N N . MET A 1 86 ? -19.499 19.664 -3.418 1.00 34.97 86 MET A N 1
ATOM 671 C CA . MET A 1 86 ? -18.341 18.960 -4.015 1.00 34.97 86 MET A CA 1
ATOM 672 C C . MET A 1 86 ? -18.698 17.784 -4.942 1.00 34.97 86 MET A C 1
ATOM 674 O O . MET A 1 86 ? -17.812 17.138 -5.502 1.00 34.97 86 MET A O 1
ATOM 678 N N . ASN A 1 87 ? -19.984 17.512 -5.160 1.00 35.62 87 ASN A N 1
ATOM 679 C CA . ASN A 1 87 ? -20.427 16.623 -6.231 1.00 35.62 87 ASN A CA 1
ATOM 680 C C . ASN A 1 87 ? -20.701 17.472 -7.474 1.00 35.62 87 ASN A C 1
ATOM 682 O O . ASN A 1 87 ? -21.775 18.054 -7.568 1.00 35.62 87 ASN A O 1
ATOM 686 N N . THR A 1 88 ? -19.728 17.552 -8.393 1.00 33.81 88 THR A N 1
ATOM 687 C CA . THR A 1 88 ? -19.850 17.616 -9.882 1.00 33.81 88 THR A CA 1
ATOM 688 C C . THR A 1 88 ? -18.623 18.282 -10.539 1.00 33.81 88 THR A C 1
ATOM 690 O O . THR A 1 88 ? -18.456 18.205 -11.752 1.00 33.81 88 THR A O 1
ATOM 693 N N . GLN A 1 89 ? -17.683 18.855 -9.786 1.00 32.06 89 GLN A N 1
ATOM 694 C CA . GLN A 1 89 ? -16.450 19.422 -10.349 1.00 32.06 89 GLN A CA 1
ATOM 695 C C . GLN A 1 89 ? -15.243 18.911 -9.570 1.00 32.06 89 GLN A C 1
ATOM 697 O O . GLN A 1 89 ? -15.076 19.279 -8.423 1.00 32.06 89 GLN A O 1
ATOM 702 N N . HIS A 1 90 ? -14.497 17.981 -10.168 1.00 36.25 90 HIS A N 1
ATOM 703 C CA . HIS A 1 90 ? -13.059 17.693 -9.993 1.00 36.25 90 HIS A CA 1
ATOM 704 C C . HIS A 1 90 ? -12.784 16.264 -10.509 1.00 36.25 90 HIS A C 1
ATOM 706 O O . HIS A 1 90 ? -12.299 15.382 -9.805 1.00 36.25 90 HIS A O 1
ATOM 712 N N . MET A 1 91 ? -13.070 16.034 -11.799 1.00 37.34 91 MET A N 1
ATOM 713 C CA . MET A 1 91 ? -12.175 15.214 -12.628 1.00 37.34 91 MET A CA 1
ATOM 714 C C . MET A 1 91 ? -11.020 16.116 -13.079 1.00 37.34 91 MET A C 1
ATOM 716 O O . MET A 1 91 ? -10.809 16.327 -14.269 1.00 37.34 91 MET A O 1
ATOM 720 N N . GLU A 1 92 ? -10.290 16.688 -12.123 1.00 36.88 92 GLU A N 1
ATOM 721 C CA . GLU A 1 92 ? -8.964 17.200 -12.435 1.00 36.88 92 GLU A CA 1
ATOM 722 C C . GLU A 1 92 ? -8.065 15.981 -12.585 1.00 36.88 92 GLU A C 1
ATOM 724 O O . GLU A 1 92 ? -7.842 15.174 -11.677 1.00 36.88 92 GLU A O 1
ATOM 729 N N . THR A 1 93 ? -7.673 15.778 -13.831 1.00 42.50 93 THR A N 1
ATOM 730 C CA . THR A 1 93 ? -6.754 14.754 -14.287 1.00 42.50 93 THR A CA 1
ATOM 731 C C . THR A 1 93 ? -5.528 14.757 -13.368 1.00 42.50 93 THR A C 1
ATOM 733 O O . THR A 1 93 ? -4.945 15.808 -13.118 1.00 42.50 93 THR A O 1
ATOM 736 N N . LEU A 1 94 ? -5.095 13.584 -12.888 1.00 43.56 94 LEU A N 1
ATOM 737 C CA . LEU A 1 94 ? -3.901 13.393 -12.037 1.00 43.56 94 LEU A CA 1
ATOM 738 C C . LEU A 1 94 ? -2.612 14.056 -12.589 1.00 43.56 94 LEU A C 1
ATOM 740 O O . LEU A 1 94 ? -1.617 14.138 -11.872 1.00 43.56 94 LEU A O 1
ATOM 744 N N . SER A 1 95 ? -2.636 14.545 -13.834 1.00 41.66 95 SER A N 1
ATOM 745 C CA . SER A 1 95 ? -1.631 15.417 -14.444 1.00 41.66 95 SER A CA 1
ATOM 746 C C . SER A 1 95 ? -1.449 16.769 -13.741 1.00 41.66 95 SER A C 1
ATOM 748 O O . SER A 1 95 ? -0.354 17.319 -13.800 1.00 41.66 95 SER A O 1
ATOM 750 N N . GLU A 1 96 ? -2.464 17.311 -13.061 1.00 40.75 96 GLU A N 1
ATOM 751 C CA . GLU A 1 96 ? -2.373 18.631 -12.409 1.00 40.75 96 GLU A CA 1
ATOM 752 C C . GLU A 1 96 ? -1.581 18.616 -11.093 1.00 40.75 96 GLU A C 1
ATOM 754 O O . GLU A 1 96 ? -1.091 19.651 -10.649 1.00 40.75 96 GLU A O 1
ATOM 759 N N . LEU A 1 97 ? -1.328 17.434 -10.517 1.00 44.34 97 LEU A N 1
ATOM 760 C CA . LEU A 1 97 ? -0.433 17.275 -9.363 1.00 44.34 97 LEU A CA 1
ATOM 761 C C . LEU A 1 97 ? 1.063 17.338 -9.730 1.00 44.34 97 LEU A C 1
ATOM 763 O O . LEU A 1 97 ? 1.907 17.068 -8.875 1.00 44.34 97 LEU A O 1
ATOM 767 N N . GLY A 1 98 ? 1.414 17.660 -10.984 1.00 36.88 98 GLY A N 1
ATOM 768 C CA . GLY A 1 98 ? 2.799 17.915 -11.413 1.00 36.88 98 GLY A CA 1
ATOM 769 C C . GLY A 1 98 ? 3.756 16.726 -11.251 1.00 36.88 98 GLY A C 1
ATOM 770 O O . GLY A 1 98 ? 4.972 16.882 -11.324 1.00 36.88 98 GLY A O 1
ATOM 771 N N . LEU A 1 99 ? 3.217 15.533 -11.014 1.00 48.69 99 LEU A N 1
ATOM 772 C CA . LEU A 1 99 ? 3.958 14.299 -10.815 1.00 48.69 99 LEU A CA 1
ATOM 773 C C . LEU A 1 99 ? 3.642 13.403 -12.004 1.00 48.69 99 LEU A C 1
ATOM 775 O O . LEU A 1 99 ? 2.594 12.761 -12.030 1.00 48.69 99 LEU A O 1
ATOM 779 N N . ASP A 1 100 ? 4.546 13.380 -12.984 1.00 54.84 100 ASP A N 1
ATOM 780 C CA . ASP A 1 100 ? 4.491 12.498 -14.153 1.00 54.84 100 ASP A CA 1
ATOM 781 C C . ASP A 1 100 ? 4.659 11.036 -13.703 1.00 54.84 100 ASP A C 1
ATOM 783 O O . ASP A 1 100 ? 5.729 10.426 -13.776 1.00 54.84 100 ASP A O 1
ATOM 787 N N . ARG A 1 101 ? 3.610 10.490 -13.082 1.00 70.00 101 ARG A N 1
ATOM 788 C CA . ARG A 1 101 ? 3.605 9.128 -12.566 1.00 70.00 101 ARG A CA 1
ATOM 789 C C . ARG A 1 101 ? 3.143 8.186 -13.637 1.00 70.00 101 ARG A C 1
ATOM 791 O O . ARG A 1 101 ? 1.997 8.208 -14.079 1.00 70.00 101 ARG A O 1
ATOM 798 N N . LYS A 1 102 ? 4.039 7.268 -13.964 1.00 90.12 102 LYS A N 1
ATOM 799 C CA . LYS A 1 102 ? 3.720 6.137 -14.816 1.00 90.12 102 LYS A CA 1
ATOM 800 C C . LYS A 1 102 ? 2.755 5.219 -14.082 1.00 90.12 102 LYS A C 1
ATOM 802 O O . LYS A 1 102 ? 3.121 4.615 -13.080 1.00 90.12 102 LYS A O 1
ATOM 807 N N . VAL A 1 103 ? 1.537 5.099 -14.587 1.00 95.38 103 VAL A N 1
ATO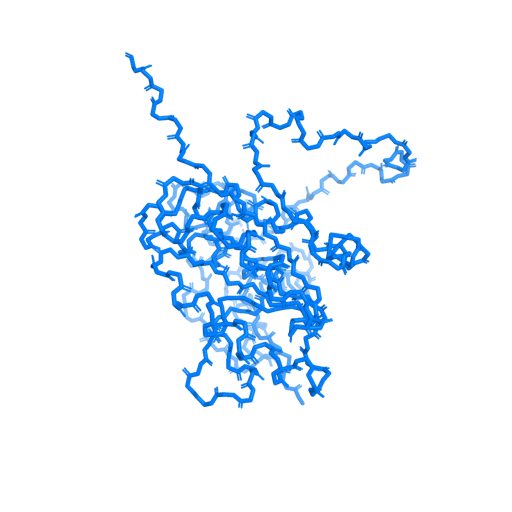M 808 C CA . VAL A 1 103 ? 0.556 4.119 -14.113 1.00 95.38 103 VAL A CA 1
ATOM 809 C C . VAL A 1 103 ? 0.184 3.172 -15.243 1.00 95.38 103 VAL A C 1
ATOM 811 O O . VAL A 1 103 ? 0.256 3.523 -16.421 1.00 95.38 103 VAL A O 1
ATOM 814 N N . PHE A 1 104 ? -0.166 1.937 -14.900 1.00 96.94 104 PHE A N 1
ATOM 815 C CA . PHE A 1 104 ? -0.660 0.964 -15.867 1.00 96.94 104 PHE A CA 1
ATOM 816 C C . PHE A 1 104 ? -1.741 0.099 -15.231 1.00 96.94 104 PHE A C 1
ATOM 818 O O . PHE A 1 104 ? -1.518 -0.534 -14.199 1.00 96.94 104 PHE A O 1
ATOM 825 N N . SER A 1 105 ? -2.908 0.064 -15.871 1.00 97.44 105 SER A N 1
ATOM 826 C CA . SER A 1 105 ? -4.031 -0.760 -15.444 1.00 97.44 105 SER A CA 1
ATOM 827 C C . SER A 1 105 ? -4.137 -2.015 -16.302 1.00 97.44 105 SER A C 1
ATOM 829 O O . SER A 1 105 ? -4.364 -1.944 -17.509 1.00 97.44 105 SER A O 1
ATOM 831 N N . PHE A 1 106 ? -3.996 -3.176 -15.672 1.00 97.94 106 PHE A N 1
ATOM 832 C CA . PHE A 1 106 ? -4.171 -4.477 -16.298 1.00 97.94 106 PHE A CA 1
ATOM 833 C C . PHE A 1 106 ? -5.513 -5.083 -15.877 1.00 97.94 106 PHE A C 1
ATOM 835 O O . PHE A 1 106 ? -5.832 -5.136 -14.688 1.00 97.94 106 PHE A O 1
ATOM 842 N N . ARG A 1 107 ? -6.305 -5.538 -16.860 1.00 97.44 107 ARG A N 1
ATOM 843 C CA . ARG A 1 107 ? -7.641 -6.140 -16.662 1.00 97.44 107 ARG A CA 1
ATOM 844 C C . ARG A 1 107 ? -8.598 -5.272 -15.823 1.00 97.44 107 ARG A C 1
ATOM 846 O O . ARG A 1 107 ? -9.332 -5.779 -14.983 1.00 97.44 107 ARG A O 1
ATOM 853 N N . GLY A 1 108 ? -8.595 -3.956 -16.056 1.00 96.56 108 GLY A N 1
ATOM 854 C CA . GLY A 1 108 ? -9.548 -3.030 -15.427 1.00 96.56 108 GLY A CA 1
ATOM 855 C C . GLY A 1 108 ? -9.308 -2.775 -13.935 1.00 96.56 108 GLY A C 1
ATOM 856 O O . GLY A 1 108 ? -10.230 -2.372 -13.230 1.00 96.56 108 GLY A O 1
ATOM 857 N N . ALA A 1 109 ? -8.087 -3.000 -13.439 1.00 98.38 109 ALA A N 1
ATOM 858 C CA . ALA A 1 109 ? -7.749 -2.821 -12.028 1.00 98.38 109 ALA A CA 1
ATOM 859 C C . ALA A 1 109 ? -8.051 -1.413 -11.490 1.00 98.38 109 ALA A C 1
ATOM 861 O O . ALA A 1 109 ? -8.494 -1.275 -10.356 1.00 98.38 109 ALA A O 1
ATOM 862 N N . GLU A 1 110 ? -7.857 -0.370 -12.301 1.00 97.44 110 GLU A N 1
ATOM 863 C CA . GLU A 1 110 ? -8.066 1.019 -11.872 1.00 97.44 110 GLU A CA 1
ATOM 864 C C . GLU A 1 110 ? -9.537 1.274 -11.541 1.00 97.44 110 GLU A C 1
ATOM 866 O O . GLU A 1 110 ? -9.854 1.816 -10.487 1.00 97.44 110 GLU A O 1
ATOM 871 N N . GLU A 1 111 ? -10.436 0.813 -12.408 1.00 96.25 111 GLU A N 1
ATOM 872 C CA . GLU A 1 111 ? -11.880 0.934 -12.227 1.00 96.25 111 GLU A CA 1
ATOM 873 C C . GLU A 1 111 ? -12.344 0.215 -10.951 1.00 96.25 111 GLU A C 1
ATOM 875 O O . GLU A 1 111 ? -13.152 0.736 -10.183 1.00 96.25 111 GLU A O 1
ATOM 880 N N . ILE A 1 112 ? -11.781 -0.964 -10.663 1.00 97.75 112 ILE A N 1
ATOM 881 C CA . ILE A 1 112 ? -12.078 -1.691 -9.423 1.00 97.75 112 ILE A CA 1
ATOM 882 C C . ILE A 1 112 ? -11.605 -0.887 -8.204 1.00 97.75 112 ILE A C 1
ATOM 884 O O . ILE A 1 112 ? -12.364 -0.735 -7.248 1.00 97.75 112 ILE A O 1
ATOM 888 N N . LEU A 1 113 ? -10.391 -0.331 -8.244 1.00 97.38 113 LEU A N 1
ATOM 889 C CA . LEU A 1 113 ? -9.849 0.493 -7.159 1.00 97.38 113 LEU A CA 1
ATOM 890 C C . LEU A 1 113 ? -10.644 1.789 -6.951 1.00 97.38 113 LEU A C 1
ATOM 892 O O . LEU A 1 113 ? -10.826 2.204 -5.805 1.00 97.38 113 LEU A O 1
ATOM 896 N N . ARG A 1 114 ? -11.141 2.417 -8.027 1.00 95.38 114 ARG A N 1
ATOM 897 C CA . ARG A 1 114 ? -12.033 3.588 -7.958 1.00 95.38 114 ARG A CA 1
ATOM 898 C C . ARG A 1 114 ? -13.340 3.236 -7.262 1.00 95.38 114 ARG A C 1
ATOM 900 O O . ARG A 1 114 ? -13.698 3.902 -6.297 1.00 95.38 114 ARG A O 1
ATOM 907 N N . ARG A 1 115 ? -14.009 2.156 -7.681 1.00 95.75 115 ARG A N 1
ATOM 908 C CA . ARG A 1 115 ? -15.268 1.704 -7.058 1.00 95.75 115 ARG A CA 1
ATOM 909 C C . ARG A 1 115 ? -15.112 1.331 -5.586 1.00 95.75 115 ARG A C 1
ATOM 911 O O . ARG A 1 115 ? -16.031 1.553 -4.810 1.00 95.75 115 ARG A O 1
ATOM 918 N N . LYS A 1 116 ? -13.951 0.797 -5.199 1.00 96.81 116 LYS A N 1
ATOM 919 C CA . LYS A 1 116 ? -13.618 0.519 -3.795 1.00 96.81 116 LYS A CA 1
ATOM 920 C C . LYS A 1 116 ? -13.239 1.770 -2.988 1.00 96.81 116 LYS A C 1
ATOM 922 O O . LYS A 1 116 ? -13.007 1.661 -1.792 1.00 96.81 116 LYS A O 1
ATOM 927 N N . GLY A 1 117 ? -13.106 2.941 -3.616 1.00 94.62 117 GLY A N 1
ATOM 928 C CA . GLY A 1 117 ? -12.618 4.156 -2.952 1.00 94.62 117 GLY A CA 1
ATOM 929 C C . GLY A 1 117 ? -11.149 4.075 -2.514 1.00 94.62 117 GLY A C 1
ATOM 930 O O . GLY A 1 117 ? -10.723 4.818 -1.636 1.00 94.62 117 GLY A O 1
ATOM 931 N N . GLN A 1 118 ? -10.362 3.168 -3.100 1.00 97.50 118 GLN A N 1
ATOM 932 C CA . GLN A 1 118 ? -8.988 2.870 -2.677 1.00 97.50 118 GLN A CA 1
ATOM 933 C C . GLN A 1 118 ? -7.924 3.550 -3.554 1.00 97.50 118 GLN A C 1
ATOM 935 O O . GLN A 1 118 ? -6.787 3.726 -3.111 1.00 97.50 118 GLN A O 1
ATOM 940 N N . LEU A 1 119 ? -8.273 3.953 -4.786 1.00 95.50 119 LEU A N 1
ATOM 941 C CA . LEU A 1 119 ? -7.310 4.494 -5.755 1.00 95.50 119 LEU A CA 1
ATOM 942 C C . LEU A 1 119 ? -6.576 5.736 -5.228 1.00 95.50 119 LEU A C 1
ATOM 944 O O . LEU A 1 119 ? -5.351 5.799 -5.302 1.00 95.50 119 LEU A O 1
ATOM 948 N N . THR A 1 120 ? -7.305 6.706 -4.672 1.00 91.56 120 THR A N 1
ATOM 949 C CA . THR A 1 120 ? -6.718 7.961 -4.177 1.00 91.56 120 THR A CA 1
ATOM 950 C C . THR A 1 120 ? -5.681 7.701 -3.089 1.00 91.56 120 THR A C 1
ATOM 952 O O . THR A 1 120 ? -4.575 8.230 -3.164 1.00 91.56 120 THR A O 1
ATOM 955 N N . THR A 1 121 ? -5.985 6.825 -2.127 1.00 93.19 121 THR A N 1
ATOM 956 C CA . THR A 1 121 ? -5.047 6.437 -1.066 1.00 93.19 121 THR A CA 1
ATOM 957 C C . THR A 1 121 ? -3.804 5.759 -1.634 1.00 93.19 121 THR A C 1
ATOM 959 O O . THR A 1 121 ? -2.699 6.088 -1.221 1.00 93.19 121 THR A O 1
ATOM 962 N N . ILE A 1 122 ? -3.946 4.855 -2.607 1.00 96.06 122 ILE A N 1
ATOM 963 C CA . ILE A 1 122 ? -2.803 4.188 -3.255 1.00 96.06 122 ILE A CA 1
ATOM 964 C C . ILE A 1 122 ? -1.906 5.207 -3.965 1.00 96.06 122 ILE A C 1
ATOM 966 O O . ILE A 1 122 ? -0.683 5.180 -3.818 1.00 96.06 122 ILE A O 1
ATOM 970 N N . MET A 1 123 ? -2.506 6.141 -4.705 1.00 93.44 123 MET A N 1
ATOM 971 C CA . MET A 1 123 ? -1.760 7.194 -5.389 1.00 93.44 123 MET A CA 1
ATOM 972 C C . MET A 1 123 ? -1.080 8.130 -4.386 1.00 93.44 123 MET A C 1
ATOM 974 O O . MET A 1 123 ? 0.070 8.509 -4.586 1.00 93.44 123 MET A O 1
ATOM 978 N N . GLN A 1 124 ? -1.722 8.469 -3.270 1.00 89.69 124 GLN A N 1
ATOM 979 C CA . GLN A 1 124 ? -1.074 9.227 -2.199 1.00 89.69 124 GLN A CA 1
ATOM 980 C C . GLN A 1 124 ? 0.067 8.435 -1.554 1.00 89.69 124 GLN A C 1
ATOM 982 O O . GLN A 1 124 ? 1.141 8.991 -1.363 1.00 89.69 124 GLN A O 1
ATOM 987 N N . ALA A 1 125 ? -0.095 7.138 -1.303 1.00 91.56 125 ALA A N 1
ATOM 988 C CA . ALA A 1 125 ? 0.956 6.294 -0.739 1.00 91.56 125 ALA A CA 1
ATOM 989 C C . ALA A 1 125 ? 2.212 6.297 -1.631 1.00 91.56 125 ALA A C 1
ATOM 991 O O . ALA A 1 125 ? 3.311 6.596 -1.167 1.00 91.56 125 ALA A O 1
ATOM 992 N N . ALA A 1 126 ? 2.034 6.093 -2.940 1.00 91.31 126 ALA A N 1
ATOM 993 C CA . ALA A 1 126 ? 3.113 6.147 -3.928 1.00 91.31 126 ALA A CA 1
ATOM 994 C C . ALA A 1 126 ? 3.730 7.553 -4.123 1.00 91.31 126 ALA A C 1
ATOM 996 O O . ALA A 1 126 ? 4.724 7.692 -4.831 1.00 91.31 126 ALA A O 1
ATOM 997 N N . SER A 1 127 ? 3.136 8.603 -3.538 1.00 87.00 127 SER A N 1
ATOM 998 C CA . SER A 1 127 ? 3.632 9.987 -3.609 1.00 87.00 127 SER A CA 1
ATOM 999 C C . SER A 1 127 ? 4.661 10.358 -2.572 1.00 87.00 127 SER A C 1
ATOM 1001 O O . SER A 1 127 ? 5.392 11.326 -2.759 1.00 87.00 127 SER A O 1
ATOM 1003 N N . LEU A 1 128 ? 4.684 9.624 -1.464 1.00 84.38 128 LEU A N 1
ATOM 1004 C CA . LEU A 1 128 ? 5.327 10.097 -0.246 1.00 84.38 128 LEU A CA 1
ATOM 1005 C C . LEU A 1 128 ? 6.837 10.199 -0.387 1.00 84.38 128 LEU A C 1
ATOM 1007 O O . LEU A 1 128 ? 7.489 10.933 0.355 1.00 84.38 128 LEU A O 1
ATOM 1011 N N . THR A 1 129 ? 7.408 9.383 -1.266 1.00 79.56 129 THR A N 1
ATOM 1012 C CA . THR A 1 129 ? 8.840 9.161 -1.310 1.00 79.56 129 THR A CA 1
ATOM 1013 C C . THR A 1 129 ? 9.241 8.385 -2.557 1.00 79.56 129 THR A C 1
ATOM 1015 O O . THR A 1 129 ? 8.400 7.772 -3.209 1.00 79.56 129 THR A O 1
ATOM 1018 N N . ASP A 1 130 ? 10.537 8.388 -2.863 1.00 81.94 130 ASP A N 1
ATOM 1019 C CA . ASP A 1 130 ? 11.122 7.456 -3.819 1.00 81.94 130 ASP A CA 1
ATOM 1020 C C . ASP A 1 130 ? 11.392 6.088 -3.164 1.00 81.94 130 ASP A C 1
ATOM 1022 O O . ASP A 1 130 ? 11.421 5.959 -1.944 1.00 81.94 130 ASP A O 1
ATOM 1026 N N . LEU A 1 131 ? 11.658 5.043 -3.945 1.00 84.81 131 LEU A N 1
ATOM 1027 C CA . LEU A 1 131 ? 11.968 3.708 -3.405 1.00 84.81 131 LEU A CA 1
ATOM 1028 C C . LEU A 1 131 ? 13.480 3.466 -3.237 1.00 84.81 131 LEU A C 1
ATOM 1030 O O . LEU A 1 131 ? 13.972 2.328 -3.319 1.00 84.81 131 LEU A O 1
ATOM 1034 N N . SER A 1 132 ? 14.259 4.534 -3.021 1.00 82.44 132 SER A N 1
ATOM 1035 C CA . SER A 1 132 ? 15.723 4.465 -2.935 1.00 82.44 132 SER A CA 1
ATOM 1036 C C . SER A 1 132 ? 16.209 3.755 -1.670 1.00 82.44 132 SER A C 1
ATOM 1038 O O . SER A 1 132 ? 17.156 2.974 -1.762 1.00 82.44 132 SER A O 1
ATOM 1040 N N . SER A 1 133 ? 15.513 3.896 -0.534 1.00 80.44 133 SER A N 1
ATOM 1041 C CA . SER A 1 133 ? 15.918 3.370 0.784 1.00 80.44 133 SER A CA 1
ATOM 1042 C C . SER A 1 133 ? 14.830 2.529 1.478 1.00 80.44 133 SER A C 1
ATOM 1044 O O . SER A 1 133 ? 13.664 2.573 1.095 1.00 80.44 133 SER A O 1
ATOM 1046 N N . THR A 1 134 ? 15.206 1.737 2.493 1.00 79.25 134 THR A N 1
ATOM 1047 C CA . THR A 1 134 ? 14.245 0.930 3.284 1.00 79.25 134 THR A CA 1
ATOM 1048 C C . THR A 1 134 ? 13.340 1.815 4.128 1.00 79.25 134 THR A C 1
ATOM 1050 O O . THR A 1 134 ? 12.135 1.614 4.139 1.00 79.25 134 THR A O 1
ATOM 1053 N N . ASN A 1 135 ? 13.879 2.901 4.681 1.00 81.12 135 ASN A N 1
ATOM 1054 C CA . ASN A 1 135 ? 13.083 3.903 5.390 1.00 81.12 135 ASN A CA 1
ATOM 1055 C C . ASN A 1 135 ? 11.941 4.471 4.531 1.00 81.12 135 ASN A C 1
ATOM 1057 O O . ASN A 1 135 ? 10.935 4.931 5.061 1.00 81.12 135 ASN A O 1
ATOM 1061 N N . ASN A 1 136 ? 12.092 4.478 3.206 1.00 85.06 136 ASN A N 1
ATOM 1062 C CA . ASN A 1 136 ? 11.052 4.956 2.307 1.00 85.06 136 ASN A CA 1
ATOM 1063 C C . ASN A 1 136 ? 9.944 3.922 2.074 1.00 85.06 136 ASN A C 1
ATOM 1065 O O . ASN A 1 136 ? 8.777 4.294 2.010 1.00 85.06 136 ASN A O 1
ATOM 1069 N N . HIS A 1 137 ? 10.285 2.635 2.029 1.00 89.75 137 HIS A N 1
ATOM 1070 C CA . HIS A 1 137 ? 9.297 1.558 2.071 1.00 89.75 137 HIS A CA 1
ATOM 1071 C C . HIS A 1 137 ? 8.428 1.665 3.338 1.00 89.75 137 HIS A C 1
ATOM 1073 O O . HIS A 1 137 ? 7.201 1.720 3.249 1.00 89.75 137 HIS A O 1
ATOM 1079 N N . ASP A 1 138 ? 9.064 1.844 4.498 1.00 88.31 138 ASP A N 1
ATOM 1080 C CA . ASP A 1 138 ? 8.366 1.919 5.787 1.00 88.31 138 ASP A CA 1
ATOM 1081 C C . ASP A 1 138 ? 7.439 3.141 5.877 1.00 88.31 138 ASP A C 1
ATOM 1083 O O . ASP A 1 138 ? 6.370 3.075 6.481 1.00 88.31 138 ASP A O 1
ATOM 1087 N N . LYS A 1 139 ? 7.791 4.262 5.227 1.00 89.44 139 LYS A N 1
ATOM 1088 C CA . LYS A 1 139 ? 6.903 5.436 5.11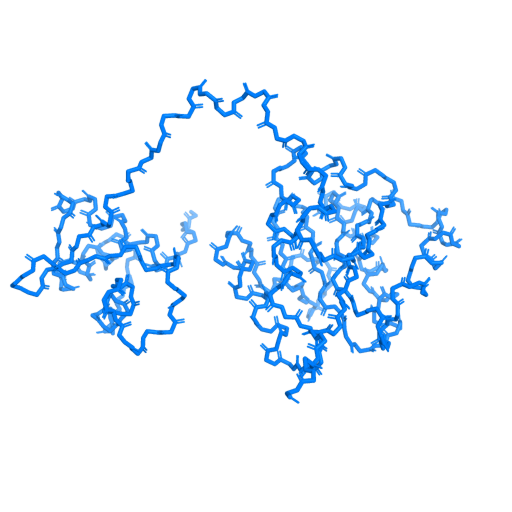7 1.00 89.44 139 LYS A CA 1
ATOM 1089 C C . LYS A 1 139 ? 5.610 5.111 4.372 1.00 89.44 139 LYS A C 1
ATOM 1091 O O . LYS A 1 139 ? 4.547 5.575 4.786 1.00 89.44 139 LYS A O 1
ATOM 1096 N N . ILE A 1 140 ? 5.698 4.345 3.285 1.00 91.44 140 ILE A N 1
ATOM 1097 C CA . ILE A 1 140 ? 4.535 3.951 2.485 1.00 91.44 140 ILE A CA 1
ATOM 1098 C C . ILE A 1 140 ? 3.669 2.977 3.287 1.00 91.44 140 ILE A C 1
ATOM 1100 O O . ILE A 1 140 ? 2.471 3.223 3.423 1.00 91.44 140 ILE A O 1
ATOM 1104 N N . GLN A 1 141 ? 4.260 1.938 3.888 1.00 92.12 141 GLN A N 1
ATOM 1105 C CA . GLN A 1 141 ? 3.523 1.012 4.757 1.00 92.12 141 GLN A CA 1
ATOM 1106 C C . GLN A 1 141 ? 2.852 1.747 5.928 1.00 92.12 141 GLN A C 1
ATOM 1108 O O . GLN A 1 141 ? 1.664 1.557 6.178 1.00 92.12 141 GLN A O 1
ATOM 1113 N N . HIS A 1 142 ? 3.559 2.657 6.607 1.00 88.25 142 HIS A N 1
ATOM 1114 C CA . HIS A 1 142 ? 2.994 3.448 7.707 1.00 88.25 142 HIS A CA 1
ATOM 1115 C C . HIS A 1 142 ? 1.808 4.309 7.265 1.00 88.25 142 HIS A C 1
ATOM 1117 O O . HIS A 1 142 ? 0.804 4.403 7.972 1.00 88.25 142 HIS A O 1
ATOM 1123 N N . PHE A 1 143 ? 1.894 4.931 6.088 1.00 91.88 143 PHE A N 1
ATOM 1124 C CA . PHE A 1 143 ? 0.775 5.679 5.521 1.00 91.88 143 PHE A CA 1
ATOM 1125 C C . PHE A 1 143 ? -0.418 4.775 5.200 1.00 91.88 143 PHE A C 1
ATOM 1127 O O . PHE A 1 143 ? -1.552 5.133 5.515 1.00 91.88 143 PHE A O 1
ATOM 1134 N N . LEU A 1 144 ? -0.183 3.605 4.605 1.00 92.31 144 LEU A N 1
ATOM 1135 C CA . LEU A 1 144 ? -1.245 2.644 4.308 1.00 92.31 144 LEU A CA 1
ATOM 1136 C C . LEU A 1 144 ? -1.919 2.165 5.598 1.00 92.31 144 LEU A C 1
ATOM 1138 O O . LEU A 1 144 ? -3.144 2.228 5.701 1.00 92.31 144 LEU A O 1
ATOM 1142 N N . HIS A 1 145 ? -1.135 1.819 6.618 1.00 91.44 145 HIS A N 1
ATOM 1143 C CA . HIS A 1 145 ? -1.643 1.444 7.936 1.00 91.44 145 HIS A CA 1
ATOM 1144 C C . HIS A 1 145 ? -2.532 2.536 8.550 1.00 91.44 145 HIS A C 1
ATOM 1146 O O . HIS A 1 145 ? -3.631 2.265 9.030 1.00 91.44 145 HIS A O 1
ATOM 1152 N N . LYS A 1 146 ? -2.118 3.807 8.458 1.00 82.12 146 LYS A N 1
ATOM 1153 C CA . LYS A 1 146 ? -2.932 4.955 8.899 1.00 82.12 146 LYS A CA 1
ATOM 1154 C C . LYS A 1 146 ? -4.246 5.123 8.137 1.00 82.12 146 LYS A C 1
ATOM 1156 O O . LYS A 1 146 ? -5.174 5.718 8.672 1.00 82.12 146 LYS A O 1
ATOM 1161 N N . ASN A 1 147 ? -4.329 4.601 6.916 1.00 88.19 147 ASN A N 1
ATOM 1162 C CA . ASN A 1 147 ? -5.527 4.612 6.077 1.00 88.19 147 ASN A CA 1
ATOM 1163 C C . ASN A 1 147 ? -6.316 3.290 6.160 1.00 88.19 147 ASN A C 1
ATOM 1165 O O . ASN A 1 147 ? -7.047 2.921 5.229 1.00 88.19 147 ASN A O 1
ATOM 1169 N N . MET A 1 148 ? -6.196 2.586 7.291 1.00 92.75 148 MET A N 1
ATOM 1170 C CA . MET A 1 148 ? -6.936 1.359 7.597 1.00 92.75 148 MET A CA 1
ATOM 1171 C C . MET A 1 148 ? -6.640 0.221 6.617 1.00 92.75 148 MET A C 1
ATOM 1173 O O . MET A 1 148 ? -7.546 -0.511 6.221 1.00 92.75 148 MET A O 1
ATOM 1177 N N . TRP A 1 149 ? -5.386 0.117 6.180 1.00 95.69 149 TRP A N 1
ATOM 1178 C CA . TRP A 1 149 ? -4.869 -1.090 5.546 1.00 95.69 149 TRP A CA 1
ATOM 1179 C C . TRP A 1 149 ? -4.176 -1.950 6.597 1.00 95.69 149 TRP A C 1
ATOM 1181 O O . TRP A 1 149 ? -3.418 -1.443 7.424 1.00 95.69 149 TRP A O 1
ATOM 1191 N N . ASP A 1 150 ? -4.398 -3.254 6.538 1.00 92.62 150 ASP A N 1
ATOM 1192 C CA . ASP A 1 150 ? -3.627 -4.210 7.318 1.00 92.62 150 ASP A CA 1
ATOM 1193 C C . ASP A 1 150 ? -2.234 -4.318 6.684 1.00 92.62 150 ASP A C 1
ATOM 1195 O O . ASP A 1 150 ? -2.134 -4.565 5.486 1.00 92.62 150 ASP A O 1
ATOM 1199 N N . VAL A 1 151 ? -1.159 -4.129 7.449 1.00 93.19 151 VAL A N 1
ATOM 1200 C CA . VAL A 1 151 ? 0.226 -4.225 6.944 1.00 93.19 151 VAL A CA 1
ATOM 1201 C C . VAL A 1 151 ? 0.917 -5.483 7.452 1.00 93.19 151 VAL A C 1
ATOM 1203 O O . VAL A 1 151 ? 0.569 -5.988 8.521 1.00 93.19 151 VAL A O 1
ATOM 1206 N N . GLU A 1 152 ? 1.900 -5.985 6.701 1.00 87.88 152 GLU A N 1
ATOM 1207 C CA . GLU A 1 152 ? 2.701 -7.165 7.072 1.00 87.88 152 GLU A CA 1
ATOM 1208 C C . GLU A 1 152 ? 1.846 -8.419 7.350 1.00 87.88 152 GLU A C 1
ATOM 1210 O O . GLU A 1 152 ? 2.085 -9.184 8.295 1.00 87.88 152 GLU A O 1
ATOM 1215 N N . VAL A 1 153 ? 0.810 -8.631 6.532 1.00 84.12 153 VAL A N 1
ATOM 1216 C CA . VAL A 1 153 ? -0.245 -9.610 6.822 1.00 84.12 153 VAL A CA 1
ATOM 1217 C C . VAL A 1 153 ? 0.016 -10.959 6.168 1.00 84.12 153 VAL A C 1
ATOM 1219 O O . VAL A 1 153 ? 0.202 -11.062 4.955 1.00 84.12 153 VAL A O 1
ATOM 1222 N N . SER A 1 154 ? -0.086 -12.028 6.957 1.00 83.88 154 SER A N 1
ATOM 1223 C CA . SER A 1 154 ? -0.043 -13.415 6.476 1.00 83.88 154 SER A CA 1
ATOM 1224 C C . SER A 1 154 ? -1.442 -13.938 6.133 1.00 83.88 154 SER A C 1
ATOM 1226 O O . SER A 1 154 ? -1.946 -14.858 6.773 1.00 83.88 154 SER A O 1
ATOM 1228 N N . LEU A 1 155 ? -2.097 -13.320 5.146 1.00 72.19 155 LEU A N 1
ATOM 1229 C CA . LEU A 1 155 ? -3.447 -13.716 4.703 1.00 72.19 155 LEU A CA 1
ATOM 1230 C C . LEU A 1 155 ? -3.443 -14.697 3.540 1.00 72.19 155 LEU A C 1
ATOM 1232 O O . LEU A 1 155 ? -4.395 -15.461 3.363 1.00 72.19 155 LEU A O 1
ATOM 1236 N N . PHE A 1 156 ? -2.394 -14.668 2.723 1.00 76.56 156 PHE A N 1
ATOM 1237 C CA . PHE A 1 156 ? -2.308 -15.575 1.595 1.00 76.56 156 PHE A CA 1
ATOM 1238 C C . PHE A 1 156 ? -2.007 -16.995 2.072 1.00 76.56 156 PHE A C 1
ATOM 1240 O O . PHE A 1 156 ? -1.300 -17.183 3.062 1.00 76.56 156 PHE A O 1
ATOM 1247 N N . PRO A 1 157 ? -2.509 -18.017 1.360 1.00 71.94 157 PRO A N 1
ATOM 1248 C CA . PRO A 1 157 ? -2.334 -19.432 1.691 1.00 71.94 157 PRO A CA 1
ATOM 1249 C C . PRO A 1 157 ? -0.910 -19.930 1.382 1.00 71.94 157 PRO A C 1
ATOM 1251 O O . PRO A 1 157 ? -0.723 -21.012 0.831 1.00 71.94 157 PRO A O 1
ATOM 1254 N N . VAL A 1 158 ? 0.094 -19.116 1.698 1.00 73.50 158 VAL A N 1
ATOM 1255 C CA . VAL A 1 158 ? 1.515 -19.362 1.491 1.00 73.50 158 VAL A CA 1
ATOM 1256 C C . VAL A 1 158 ? 2.193 -19.103 2.829 1.00 73.50 158 VAL A C 1
ATOM 1258 O O . VAL A 1 158 ? 2.255 -17.967 3.298 1.00 73.50 158 VAL A O 1
ATOM 1261 N N . ALA A 1 159 ? 2.654 -20.176 3.470 1.00 70.25 159 ALA A N 1
ATOM 1262 C CA . ALA A 1 159 ? 3.278 -20.098 4.784 1.00 70.25 159 ALA A CA 1
ATOM 1263 C C . ALA A 1 159 ? 4.481 -19.136 4.768 1.00 70.25 159 ALA A C 1
ATOM 1265 O O . ALA A 1 159 ? 5.248 -19.112 3.806 1.00 70.25 159 ALA A O 1
ATOM 1266 N N . ALA A 1 160 ? 4.628 -18.354 5.842 1.00 78.75 160 ALA A N 1
ATOM 1267 C CA . ALA A 1 160 ? 5.693 -17.368 6.061 1.00 78.75 160 ALA A CA 1
ATOM 1268 C C . ALA A 1 160 ? 5.735 -16.158 5.104 1.00 78.75 160 ALA A C 1
ATOM 1270 O O . ALA A 1 160 ? 6.596 -15.297 5.271 1.00 78.75 160 ALA A O 1
ATOM 1271 N N . TYR A 1 161 ? 4.813 -16.045 4.144 1.00 84.75 161 TYR A N 1
ATOM 1272 C CA . TYR A 1 161 ? 4.702 -14.847 3.317 1.00 84.75 161 TYR A CA 1
ATOM 1273 C C . TYR A 1 161 ? 3.849 -13.777 4.004 1.00 84.75 161 TYR A C 1
ATOM 1275 O O . TYR A 1 161 ? 2.852 -14.077 4.673 1.00 84.75 161 TYR A O 1
ATOM 1283 N N . LYS A 1 162 ? 4.257 -12.523 3.830 1.00 89.31 162 LYS A N 1
ATOM 1284 C CA . LYS A 1 162 ? 3.550 -11.341 4.301 1.00 89.31 162 LYS A CA 1
ATOM 1285 C C . LYS A 1 162 ? 3.386 -10.384 3.136 1.00 89.31 162 LYS A C 1
ATOM 1287 O O . LYS A 1 162 ? 4.340 -10.170 2.397 1.00 89.31 162 LYS A O 1
ATOM 1292 N N . LEU A 1 163 ? 2.174 -9.870 2.986 1.00 91.88 163 LEU A N 1
ATOM 1293 C CA . LEU A 1 163 ? 1.887 -8.758 2.089 1.00 91.88 163 LEU A CA 1
ATOM 1294 C C . LEU A 1 163 ? 2.305 -7.455 2.757 1.00 91.88 163 LEU A C 1
ATOM 1296 O O . LEU A 1 163 ? 2.089 -7.306 3.964 1.00 91.88 163 LEU A O 1
ATOM 1300 N N . ASP A 1 164 ? 2.782 -6.495 1.969 1.00 95.62 164 ASP A N 1
ATOM 1301 C CA . ASP A 1 164 ? 3.119 -5.174 2.502 1.00 95.62 164 ASP A CA 1
ATOM 1302 C C . ASP A 1 164 ? 1.879 -4.453 3.022 1.00 95.62 164 ASP A C 1
ATOM 1304 O O . ASP A 1 164 ? 1.897 -3.888 4.116 1.00 95.62 164 ASP A O 1
ATOM 1308 N N . ALA A 1 165 ? 0.777 -4.513 2.267 1.00 97.12 165 ALA A N 1
ATOM 1309 C CA . ALA A 1 165 ? -0.522 -4.086 2.761 1.00 97.12 165 ALA A CA 1
ATOM 1310 C C . ALA A 1 165 ? -1.692 -4.850 2.129 1.00 97.12 165 ALA A C 1
ATOM 1312 O O . ALA A 1 165 ? -1.623 -5.334 0.998 1.00 97.12 165 ALA A O 1
ATOM 1313 N N . PHE A 1 166 ? -2.805 -4.920 2.852 1.00 96.75 166 PHE A N 1
ATOM 1314 C CA . PHE A 1 166 ? -4.033 -5.562 2.416 1.00 96.75 166 PHE A CA 1
ATOM 1315 C C . PHE A 1 166 ? -5.267 -4.818 2.931 1.00 96.75 166 PHE A C 1
ATOM 1317 O O . PHE A 1 166 ? -5.312 -4.381 4.078 1.00 96.75 166 PHE A O 1
ATOM 1324 N N . LYS A 1 167 ? -6.289 -4.682 2.083 1.00 96.88 167 LYS A N 1
ATOM 1325 C CA . LYS A 1 167 ? -7.593 -4.132 2.468 1.00 96.88 167 LYS A CA 1
ATOM 1326 C C . LYS A 1 167 ? -8.675 -4.636 1.530 1.00 96.88 167 LYS A C 1
ATOM 1328 O O . LYS A 1 167 ? -8.588 -4.433 0.323 1.00 96.88 167 LYS A O 1
ATOM 1333 N N . GLU A 1 168 ? -9.702 -5.286 2.076 1.00 95.81 168 GLU A N 1
ATOM 1334 C CA . GLU A 1 168 ? -10.899 -5.699 1.322 1.00 95.81 168 GLU A CA 1
ATOM 1335 C C . GLU A 1 168 ? -10.564 -6.449 0.015 1.00 95.81 168 GLU A C 1
ATOM 1337 O O . GLU A 1 168 ? -11.043 -6.088 -1.059 1.00 95.81 168 GLU A O 1
ATOM 1342 N N . LYS A 1 169 ? -9.701 -7.475 0.086 1.00 96.50 169 LYS A N 1
ATOM 1343 C CA . LYS A 1 169 ? -9.204 -8.245 -1.077 1.00 96.50 169 LYS A CA 1
ATOM 1344 C C . LYS A 1 169 ? -8.370 -7.449 -2.086 1.00 96.50 169 LYS A C 1
ATOM 1346 O O . LYS A 1 169 ? -8.138 -7.925 -3.194 1.00 96.50 169 LYS A O 1
ATOM 1351 N N . THR A 1 170 ? -7.892 -6.266 -1.737 1.00 98.25 170 THR A N 1
ATOM 1352 C CA . THR A 1 170 ? -6.844 -5.576 -2.488 1.00 98.25 170 THR A CA 1
ATOM 1353 C C . THR A 1 170 ? -5.519 -5.800 -1.779 1.00 98.25 170 THR A C 1
ATOM 1355 O O . THR A 1 170 ? -5.404 -5.494 -0.594 1.00 98.25 170 THR A O 1
ATOM 1358 N N . ALA A 1 171 ? -4.532 -6.340 -2.489 1.00 97.62 171 ALA A N 1
ATOM 1359 C CA . ALA A 1 171 ? -3.173 -6.511 -1.985 1.00 97.62 171 ALA A CA 1
ATOM 1360 C C . ALA A 1 171 ? -2.255 -5.441 -2.584 1.00 97.62 171 ALA A C 1
ATOM 1362 O O . ALA A 1 171 ? -2.372 -5.135 -3.771 1.00 97.62 171 ALA A O 1
ATOM 1363 N N . ILE A 1 172 ? -1.345 -4.896 -1.782 1.00 98.00 172 ILE A N 1
ATOM 1364 C CA . ILE A 1 172 ? -0.284 -3.987 -2.220 1.00 98.00 172 ILE A CA 1
ATOM 1365 C C . ILE A 1 172 ? 1.064 -4.644 -1.936 1.00 98.00 172 ILE A C 1
ATOM 1367 O O . ILE A 1 172 ? 1.284 -5.155 -0.841 1.00 98.00 172 ILE A O 1
ATOM 1371 N N . GLU A 1 173 ? 1.951 -4.558 -2.921 1.00 97.31 173 GLU A N 1
ATOM 1372 C CA . GLU A 1 173 ? 3.364 -4.917 -2.845 1.00 97.31 173 GLU A CA 1
ATOM 1373 C C . GLU A 1 173 ? 4.209 -3.691 -3.226 1.00 97.31 173 GLU A C 1
ATOM 1375 O O . GLU A 1 173 ? 4.031 -3.089 -4.293 1.00 97.31 173 GLU A O 1
ATOM 1380 N N . ILE A 1 174 ? 5.123 -3.300 -2.350 1.00 96.31 174 ILE A N 1
ATOM 1381 C CA . ILE A 1 174 ? 6.035 -2.169 -2.495 1.00 96.31 174 ILE A CA 1
ATOM 1382 C C . ILE A 1 174 ? 7.410 -2.740 -2.835 1.00 96.31 174 ILE A C 1
ATOM 1384 O O . ILE A 1 174 ? 8.272 -2.936 -1.980 1.00 96.31 174 ILE A O 1
ATOM 1388 N N . GLU A 1 175 ? 7.628 -3.012 -4.117 1.00 94.69 175 GLU A N 1
ATOM 1389 C CA . GLU A 1 175 ? 8.776 -3.803 -4.543 1.00 94.69 175 GLU A CA 1
ATOM 1390 C C . GLU A 1 175 ? 9.943 -2.933 -5.034 1.00 94.69 175 GLU A C 1
ATOM 1392 O O . GLU A 1 175 ? 9.782 -1.972 -5.791 1.00 94.69 175 GLU A O 1
ATOM 1397 N N . ARG A 1 176 ? 11.160 -3.286 -4.609 1.00 92.25 176 ARG A N 1
ATOM 1398 C CA . ARG A 1 176 ? 12.384 -2.500 -4.845 1.00 92.25 176 ARG A CA 1
ATOM 1399 C C . ARG A 1 176 ? 13.658 -3.326 -5.027 1.00 92.25 176 ARG A C 1
ATOM 1401 O O . ARG A 1 176 ? 14.739 -2.731 -5.089 1.00 92.25 176 ARG A O 1
ATOM 1408 N N . SER A 1 177 ? 13.533 -4.648 -5.043 1.00 89.25 177 SER A N 1
ATOM 1409 C CA . SER A 1 177 ? 14.610 -5.612 -5.223 1.00 89.25 177 SER A CA 1
ATOM 1410 C C . SER A 1 177 ? 14.732 -6.001 -6.699 1.00 89.25 177 SER A C 1
ATOM 1412 O O . SER A 1 177 ? 15.221 -5.208 -7.499 1.00 89.25 177 SER A O 1
ATOM 1414 N N . PHE A 1 178 ? 14.301 -7.203 -7.074 1.00 92.44 178 PHE A N 1
ATOM 1415 C CA . PHE A 1 178 ? 14.556 -7.796 -8.385 1.00 92.44 178 PHE A CA 1
ATOM 1416 C C . PHE A 1 178 ? 13.255 -8.254 -9.042 1.00 92.44 178 PHE A C 1
ATOM 1418 O O . PHE A 1 178 ? 12.241 -8.480 -8.375 1.00 92.44 178 PHE A O 1
ATOM 1425 N N . ILE A 1 179 ? 13.281 -8.408 -10.367 1.00 94.12 179 ILE A N 1
ATOM 1426 C CA . ILE A 1 179 ? 12.101 -8.826 -11.136 1.00 94.12 179 ILE A CA 1
ATOM 1427 C C . ILE A 1 179 ? 11.581 -10.218 -10.734 1.00 94.12 179 ILE A C 1
ATOM 1429 O O . ILE A 1 179 ? 10.387 -10.488 -10.835 1.00 94.12 179 ILE A O 1
ATOM 1433 N N . ASP A 1 180 ? 12.438 -11.093 -10.205 1.00 94.69 180 ASP A N 1
ATOM 1434 C CA . ASP A 1 180 ? 12.038 -12.422 -9.735 1.00 94.69 180 ASP A CA 1
ATOM 1435 C C . ASP A 1 180 ? 11.106 -12.355 -8.508 1.00 94.69 180 ASP A C 1
ATOM 1437 O O . ASP A 1 180 ? 10.239 -13.215 -8.343 1.00 94.69 180 ASP A O 1
ATOM 1441 N N . VAL A 1 181 ? 11.229 -11.324 -7.659 1.00 93.50 181 VAL A N 1
ATOM 1442 C CA . VAL A 1 181 ? 10.307 -11.106 -6.535 1.00 93.50 181 VAL A CA 1
ATOM 1443 C C . VAL A 1 181 ? 8.911 -10.773 -7.057 1.00 93.50 181 VAL A C 1
ATOM 1445 O O . VAL A 1 181 ? 7.944 -11.374 -6.592 1.00 93.50 181 VAL A O 1
ATOM 1448 N N . ILE A 1 182 ? 8.814 -9.933 -8.096 1.00 95.94 182 ILE A N 1
ATOM 1449 C CA . ILE A 1 182 ? 7.548 -9.624 -8.780 1.00 95.94 182 ILE A CA 1
ATOM 1450 C C . ILE A 1 182 ? 6.897 -10.906 -9.305 1.00 95.94 182 ILE A C 1
ATOM 1452 O O . ILE A 1 182 ? 5.710 -11.142 -9.075 1.00 95.94 182 ILE A O 1
ATOM 1456 N N . HIS A 1 183 ? 7.666 -11.770 -9.977 1.00 95.69 183 HIS A N 1
ATOM 1457 C CA . HIS A 1 183 ? 7.151 -13.037 -10.507 1.00 95.69 183 HIS A CA 1
ATOM 1458 C C . HIS A 1 183 ? 6.680 -13.982 -9.396 1.00 95.69 183 HIS A C 1
ATOM 1460 O O . HIS A 1 183 ? 5.627 -14.610 -9.529 1.00 95.69 183 HIS A O 1
ATOM 1466 N N . ARG A 1 184 ? 7.401 -14.050 -8.268 1.00 93.88 184 ARG A N 1
ATOM 1467 C CA . ARG A 1 184 ? 6.938 -14.793 -7.084 1.00 93.88 184 ARG A CA 1
ATOM 1468 C C . ARG A 1 184 ? 5.623 -14.227 -6.550 1.00 93.88 184 ARG A C 1
ATOM 1470 O O . ARG A 1 184 ? 4.727 -15.010 -6.242 1.00 93.88 184 ARG A O 1
ATOM 1477 N N . SER A 1 185 ? 5.472 -12.906 -6.472 1.00 94.06 185 SER A N 1
ATOM 1478 C CA . SER A 1 185 ? 4.222 -12.274 -6.033 1.00 94.06 185 SER A CA 1
ATOM 1479 C C . SER A 1 185 ? 3.076 -12.535 -7.019 1.00 94.06 185 SER A C 1
ATOM 1481 O O . SER A 1 185 ? 1.976 -12.864 -6.570 1.00 94.06 185 SER A O 1
ATOM 1483 N N . PHE A 1 186 ? 3.323 -12.559 -8.337 1.00 94.81 186 PHE A N 1
ATOM 1484 C CA . PHE A 1 186 ? 2.326 -13.041 -9.303 1.00 94.81 186 PHE A CA 1
ATOM 1485 C C . PHE A 1 186 ? 1.892 -14.484 -9.002 1.00 94.81 186 PHE A C 1
ATOM 1487 O O . PHE A 1 186 ? 0.704 -14.773 -8.869 1.00 94.81 186 PHE A O 1
ATOM 1494 N N . PHE A 1 187 ? 2.845 -15.397 -8.817 1.00 92.75 187 PHE A N 1
ATOM 1495 C CA . PHE A 1 187 ? 2.524 -16.797 -8.551 1.00 92.75 187 PHE A CA 1
ATOM 1496 C C . PHE A 1 187 ? 1.717 -16.989 -7.255 1.00 92.75 187 PHE A C 1
ATOM 1498 O O . PHE A 1 187 ? 0.733 -17.727 -7.235 1.00 92.75 187 PHE A O 1
ATOM 1505 N N . ARG A 1 188 ? 2.072 -16.279 -6.176 1.00 92.25 188 ARG A N 1
ATOM 1506 C CA . ARG A 1 188 ? 1.319 -16.314 -4.907 1.00 92.25 188 ARG A CA 1
ATOM 1507 C C . ARG A 1 188 ? -0.110 -15.792 -5.080 1.00 92.25 188 ARG A C 1
ATOM 1509 O O . ARG A 1 188 ? -1.049 -16.373 -4.533 1.00 92.25 188 ARG A O 1
ATOM 1516 N N . CYS A 1 189 ? -0.279 -14.734 -5.871 1.00 93.62 189 CYS A N 1
ATOM 1517 C CA . CYS A 1 189 ? -1.579 -14.132 -6.149 1.00 93.62 189 CYS A CA 1
ATOM 1518 C C . CYS A 1 189 ? -2.499 -15.032 -6.982 1.00 93.62 189 CYS A C 1
ATOM 1520 O O . CYS A 1 189 ? -3.712 -14.953 -6.802 1.00 93.62 189 CYS A O 1
ATOM 1522 N N . LEU A 1 190 ? -1.967 -15.935 -7.819 1.00 93.69 190 LEU A N 1
ATOM 1523 C CA . LEU A 1 190 ? -2.790 -16.939 -8.516 1.00 93.69 190 LEU A CA 1
ATOM 1524 C C . LEU A 1 190 ? -3.591 -17.785 -7.526 1.00 93.69 190 LEU A C 1
ATOM 1526 O O . LEU A 1 190 ? -4.794 -17.976 -7.698 1.00 93.69 190 LEU A O 1
ATOM 1530 N N . LEU A 1 191 ? -2.935 -18.256 -6.463 1.00 91.06 191 LEU A N 1
ATOM 1531 C CA . LEU A 1 191 ? -3.582 -19.082 -5.451 1.00 91.06 191 LEU A CA 1
ATOM 1532 C C . LEU A 1 191 ? -4.592 -18.278 -4.619 1.00 91.06 191 LEU A C 1
ATOM 1534 O O . LEU A 1 191 ? -5.682 -18.775 -4.340 1.00 91.06 191 LEU A O 1
ATOM 1538 N N . ALA A 1 192 ? -4.254 -17.040 -4.247 1.00 92.31 192 ALA A N 1
ATOM 1539 C CA . ALA A 1 192 ? -5.169 -16.156 -3.524 1.00 92.31 192 ALA A CA 1
ATOM 1540 C C . ALA A 1 192 ? -6.420 -15.826 -4.357 1.00 92.31 192 ALA A C 1
ATOM 1542 O O . ALA A 1 192 ? -7.540 -15.889 -3.849 1.00 92.31 192 ALA A O 1
ATOM 1543 N N . TYR A 1 193 ? -6.247 -15.550 -5.650 1.00 94.94 193 TYR A N 1
ATOM 1544 C CA . TYR A 1 193 ? -7.349 -15.311 -6.577 1.00 94.94 193 TYR A CA 1
ATOM 1545 C C . TYR A 1 193 ? -8.223 -16.555 -6.763 1.00 94.94 193 TYR A C 1
ATOM 1547 O O . TYR A 1 193 ? -9.442 -16.473 -6.627 1.00 94.94 193 TYR A O 1
ATOM 1555 N N . ALA A 1 194 ? -7.617 -17.729 -6.974 1.00 92.94 194 ALA A N 1
ATOM 1556 C CA . ALA A 1 194 ? -8.344 -18.993 -7.110 1.00 92.94 194 ALA A CA 1
ATOM 1557 C C . ALA A 1 194 ? -9.187 -19.339 -5.867 1.00 92.94 194 ALA A C 1
ATOM 1559 O O . ALA A 1 194 ? -10.212 -20.007 -5.977 1.00 92.94 194 ALA A O 1
ATOM 1560 N N . LYS A 1 195 ? -8.783 -18.858 -4.683 1.00 92.25 195 LYS A N 1
ATOM 1561 C CA . LYS A 1 195 ? -9.535 -18.992 -3.425 1.00 92.25 195 LYS A CA 1
ATOM 1562 C C . LYS A 1 195 ? -10.479 -17.822 -3.133 1.00 92.25 195 LYS A C 1
ATOM 1564 O O . LYS A 1 195 ? -11.023 -17.752 -2.033 1.00 92.25 195 LYS A O 1
ATOM 1569 N N . ASN A 1 196 ? -10.683 -16.909 -4.084 1.00 92.62 196 ASN A N 1
ATOM 1570 C CA . ASN A 1 196 ? -11.523 -15.721 -3.928 1.00 92.62 196 ASN A CA 1
ATOM 1571 C C . ASN A 1 196 ? -11.079 -14.811 -2.759 1.00 92.62 196 ASN A C 1
ATOM 1573 O O . ASN A 1 196 ? -11.907 -14.226 -2.059 1.00 92.62 196 ASN A O 1
ATOM 1577 N N . GLN A 1 197 ? -9.770 -14.706 -2.518 1.00 94.12 197 GLN A N 1
ATOM 1578 C CA . GLN A 1 197 ? -9.172 -13.871 -1.463 1.00 94.12 197 GLN A CA 1
ATOM 1579 C C . GLN A 1 197 ? -8.519 -12.591 -2.005 1.00 94.12 197 GLN A C 1
ATOM 1581 O O . GLN A 1 197 ? -8.083 -11.746 -1.226 1.00 94.12 197 GLN A O 1
ATOM 1586 N N . LEU A 1 198 ? -8.460 -12.444 -3.327 1.00 95.94 198 LEU A N 1
ATOM 1587 C CA . LEU A 1 198 ? -7.845 -11.322 -4.025 1.00 95.94 198 LEU A CA 1
ATOM 1588 C C . LEU A 1 198 ? -8.773 -10.865 -5.151 1.00 95.94 198 LEU A C 1
ATOM 1590 O O . LEU A 1 198 ? -9.189 -11.685 -5.960 1.00 95.94 198 LEU A O 1
ATOM 1594 N N . ASP A 1 199 ? -9.037 -9.566 -5.221 1.00 98.00 199 ASP A N 1
ATOM 1595 C CA . ASP A 1 199 ? -9.748 -8.917 -6.324 1.00 98.00 199 ASP A CA 1
ATOM 1596 C C . ASP A 1 199 ? -8.785 -8.098 -7.190 1.00 98.00 199 ASP A C 1
ATOM 1598 O O . ASP A 1 199 ? -8.961 -8.029 -8.402 1.00 98.00 199 ASP A O 1
ATOM 1602 N N . VAL A 1 200 ? -7.785 -7.453 -6.577 1.00 98.50 200 VAL A N 1
ATOM 1603 C CA . VAL A 1 200 ? -6.797 -6.609 -7.266 1.00 98.50 200 VAL A CA 1
ATOM 1604 C C . VAL A 1 200 ? -5.445 -6.721 -6.573 1.00 98.50 200 VAL A C 1
ATOM 1606 O O . VAL A 1 200 ? -5.358 -6.580 -5.353 1.00 98.50 200 VAL A O 1
ATOM 1609 N N . LEU A 1 201 ? -4.388 -6.916 -7.358 1.00 98.31 201 LEU A N 1
ATOM 1610 C CA . LEU A 1 201 ? -3.007 -6.738 -6.914 1.00 98.31 201 LEU A CA 1
ATOM 1611 C C . LEU A 1 201 ? -2.497 -5.361 -7.340 1.00 98.31 201 LEU A C 1
ATOM 1613 O O . LEU A 1 201 ? -2.683 -4.946 -8.481 1.00 98.31 201 LEU A O 1
ATOM 1617 N N . VAL A 1 202 ? -1.811 -4.665 -6.447 1.00 98.56 202 VAL A N 1
ATOM 1618 C CA . VAL A 1 202 ? -1.196 -3.369 -6.710 1.00 98.56 202 VAL A CA 1
ATOM 1619 C C . VAL A 1 202 ? 0.304 -3.483 -6.494 1.00 98.56 202 VAL A C 1
ATOM 1621 O O . VAL A 1 202 ? 0.740 -3.963 -5.454 1.00 98.56 202 VAL A O 1
ATOM 1624 N N . PHE A 1 203 ? 1.089 -2.994 -7.449 1.00 98.12 203 PHE A N 1
ATOM 1625 C CA . PHE A 1 203 ? 2.527 -2.817 -7.278 1.00 98.12 203 PHE A CA 1
ATOM 1626 C C . PHE A 1 203 ? 2.879 -1.338 -7.224 1.00 98.12 203 PHE A C 1
ATOM 1628 O O . PHE A 1 203 ? 2.513 -0.579 -8.122 1.00 98.12 203 PHE A O 1
ATOM 1635 N N . ILE A 1 204 ? 3.650 -0.954 -6.212 1.00 97.00 204 ILE A N 1
ATOM 1636 C CA . ILE A 1 204 ? 4.321 0.343 -6.130 1.00 97.00 204 ILE A CA 1
ATOM 1637 C C . ILE A 1 204 ? 5.809 0.083 -6.369 1.00 97.00 204 ILE A C 1
ATOM 1639 O O . ILE A 1 204 ? 6.471 -0.519 -5.530 1.00 97.00 204 ILE A O 1
ATOM 1643 N N . ILE A 1 205 ? 6.323 0.485 -7.534 1.00 95.88 205 ILE A N 1
ATOM 1644 C CA . ILE A 1 205 ? 7.654 0.081 -8.028 1.00 95.88 205 ILE A CA 1
ATOM 1645 C C . ILE A 1 205 ? 8.448 1.259 -8.593 1.00 95.88 205 ILE A C 1
ATOM 1647 O O . ILE A 1 205 ? 7.861 2.230 -9.076 1.00 95.88 205 ILE A O 1
ATOM 1651 N N . PRO A 1 206 ? 9.790 1.208 -8.576 1.00 93.19 206 PRO A N 1
ATOM 1652 C CA . PRO A 1 206 ? 10.603 2.282 -9.121 1.00 93.19 206 PRO A CA 1
ATOM 1653 C C . PRO A 1 206 ? 10.515 2.347 -10.654 1.00 93.19 206 PRO A C 1
ATOM 1655 O O . PRO A 1 206 ? 10.461 1.348 -11.372 1.00 93.19 206 PRO A O 1
ATOM 1658 N N . THR A 1 207 ? 10.586 3.561 -11.187 1.00 92.00 207 THR A N 1
ATOM 1659 C CA . THR A 1 207 ? 10.730 3.804 -12.637 1.00 92.00 207 THR A CA 1
ATOM 1660 C C . THR A 1 207 ? 12.192 3.814 -13.099 1.00 92.00 207 THR A C 1
ATOM 1662 O O . THR A 1 207 ? 12.463 3.708 -14.292 1.00 92.00 207 THR A O 1
ATOM 1665 N N . TYR A 1 208 ? 13.137 3.920 -12.161 1.00 87.75 208 TYR A N 1
ATOM 1666 C CA . TYR A 1 208 ? 14.543 4.267 -12.408 1.00 87.75 208 TYR A CA 1
ATOM 1667 C C . TYR A 1 208 ? 15.542 3.149 -12.078 1.00 87.75 208 TYR A C 1
ATOM 1669 O O . TYR A 1 208 ? 16.706 3.227 -12.464 1.00 87.75 208 TYR A O 1
ATOM 1677 N N . LYS A 1 209 ? 15.110 2.095 -11.384 1.00 90.19 209 LYS A N 1
ATOM 1678 C CA . LYS A 1 209 ? 15.935 0.930 -11.035 1.00 90.19 209 LYS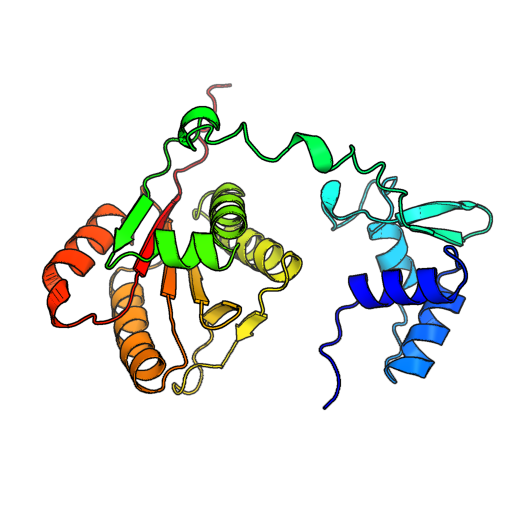 A CA 1
ATOM 1679 C C . LYS A 1 209 ? 15.098 -0.343 -11.067 1.00 90.19 209 LYS A C 1
ATOM 1681 O O . LYS A 1 209 ? 13.904 -0.282 -11.339 1.00 90.19 209 LYS A O 1
ATOM 1686 N N . GLU A 1 210 ? 15.731 -1.485 -10.839 1.00 89.62 210 GLU A N 1
ATOM 1687 C CA . GLU A 1 210 ? 15.025 -2.762 -10.771 1.00 89.62 210 GLU A CA 1
ATOM 1688 C C . GLU A 1 210 ? 14.126 -2.866 -9.511 1.00 89.62 210 GLU A C 1
ATOM 1690 O O . GLU A 1 210 ? 14.492 -2.300 -8.476 1.00 89.62 210 GLU A O 1
ATOM 1695 N N . PRO A 1 211 ? 12.949 -3.528 -9.602 1.00 92.88 211 PRO A N 1
ATOM 1696 C CA . PRO A 1 211 ? 12.261 -3.910 -10.840 1.00 92.88 211 PRO A CA 1
ATOM 1697 C C . PRO A 1 211 ? 11.694 -2.687 -11.564 1.00 92.88 211 PRO A C 1
ATOM 1699 O O . PRO A 1 211 ? 10.893 -1.928 -11.023 1.00 92.88 211 PRO A O 1
ATOM 1702 N N . LYS A 1 212 ? 12.107 -2.505 -12.825 1.00 90.69 212 LYS A N 1
ATOM 1703 C CA . LYS A 1 212 ? 11.706 -1.342 -13.623 1.00 90.69 212 LYS A CA 1
ATOM 1704 C C . LYS A 1 212 ? 10.239 -1.461 -14.010 1.00 90.69 212 LYS A C 1
ATOM 1706 O O . LYS A 1 212 ? 9.840 -2.477 -14.579 1.00 90.69 212 LYS A O 1
ATOM 1711 N N . PHE A 1 213 ? 9.489 -0.378 -13.821 1.00 94.94 213 PHE A N 1
ATOM 1712 C CA . PHE A 1 213 ? 8.088 -0.259 -14.235 1.00 94.94 213 PHE A CA 1
ATOM 1713 C C . PHE A 1 213 ? 7.788 -0.844 -15.628 1.00 94.94 213 PHE A C 1
ATOM 1715 O O . PHE A 1 213 ? 6.895 -1.677 -15.768 1.00 94.94 213 PHE A O 1
ATOM 1722 N N . GLU A 1 214 ? 8.562 -0.467 -16.653 1.00 95.06 214 GLU A N 1
ATOM 1723 C CA . GLU A 1 214 ? 8.332 -0.945 -18.027 1.00 95.06 214 GLU A CA 1
ATOM 1724 C C . GLU A 1 214 ? 8.568 -2.454 -18.182 1.00 95.06 214 GLU A C 1
ATOM 1726 O O . GLU A 1 214 ? 7.872 -3.104 -18.959 1.00 95.06 214 GLU A O 1
ATOM 1731 N N . SER A 1 215 ? 9.508 -3.031 -17.424 1.00 95.94 215 SER A N 1
ATOM 1732 C CA . SER A 1 215 ? 9.748 -4.477 -17.433 1.00 95.94 215 SER A CA 1
ATOM 1733 C C . SER A 1 215 ? 8.550 -5.226 -16.858 1.00 95.94 215 SER A C 1
ATOM 1735 O O . SER A 1 215 ? 8.068 -6.166 -17.479 1.00 95.94 215 SER A O 1
ATOM 1737 N N . VAL A 1 216 ? 8.020 -4.772 -15.716 1.00 97.44 216 VAL A N 1
ATOM 1738 C CA . VAL A 1 216 ? 6.843 -5.394 -15.086 1.00 97.44 216 VAL A CA 1
ATOM 1739 C C . VAL A 1 216 ? 5.607 -5.252 -15.977 1.00 97.44 216 VAL A C 1
ATOM 1741 O O . VAL A 1 216 ? 4.867 -6.214 -16.169 1.00 97.44 216 VAL A O 1
ATOM 1744 N N . LYS A 1 217 ? 5.402 -4.072 -16.577 1.00 97.50 217 LYS A N 1
ATOM 1745 C CA . LYS A 1 217 ? 4.320 -3.825 -17.540 1.00 97.50 217 LYS A CA 1
ATOM 1746 C C . LYS A 1 217 ? 4.402 -4.767 -18.741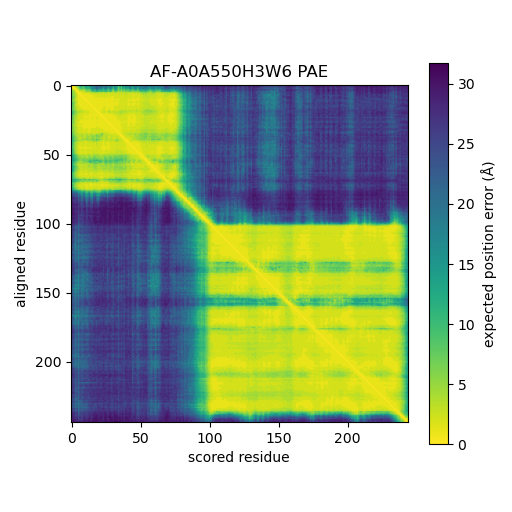 1.00 97.50 217 LYS A C 1
ATOM 1748 O O . LYS A 1 217 ? 3.398 -5.380 -19.096 1.00 97.50 217 LYS A O 1
ATOM 1753 N N . ARG A 1 218 ? 5.582 -4.896 -19.357 1.00 97.31 218 ARG A N 1
ATOM 1754 C CA . ARG A 1 218 ? 5.808 -5.824 -20.473 1.00 97.31 218 ARG A CA 1
ATOM 1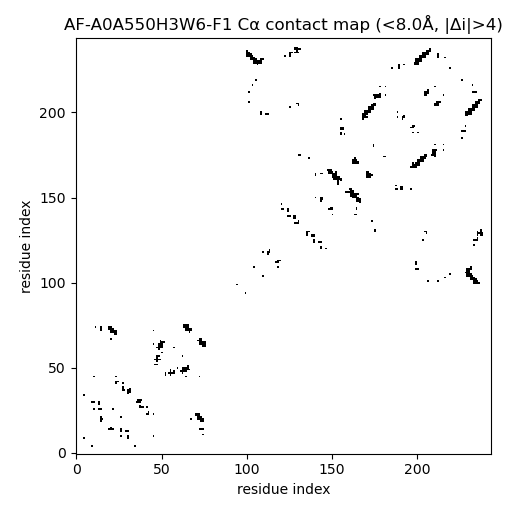755 C C . ARG A 1 218 ? 5.501 -7.260 -20.051 1.00 97.31 218 ARG A C 1
ATOM 1757 O O . ARG A 1 218 ? 4.798 -7.960 -20.770 1.00 97.31 218 ARG A O 1
ATOM 1764 N N . ASP A 1 219 ? 5.986 -7.690 -18.891 1.00 97.56 219 ASP A N 1
ATOM 1765 C CA . ASP A 1 219 ? 5.784 -9.057 -18.410 1.00 97.56 219 ASP A CA 1
ATOM 1766 C C . ASP A 1 219 ? 4.296 -9.350 -18.136 1.00 97.56 219 ASP A C 1
ATOM 1768 O O . ASP A 1 219 ? 3.809 -10.404 -18.536 1.00 97.56 219 ASP A O 1
ATOM 1772 N N . LEU A 1 220 ? 3.529 -8.405 -17.572 1.00 97.31 220 LEU A N 1
ATOM 1773 C CA . LEU A 1 220 ? 2.064 -8.532 -17.449 1.00 97.31 220 LEU A CA 1
ATOM 1774 C C . LEU A 1 220 ? 1.379 -8.743 -18.805 1.00 97.31 220 LEU A C 1
ATOM 1776 O O . LEU A 1 220 ? 0.434 -9.522 -18.913 1.00 97.31 220 LEU A O 1
ATOM 1780 N N . GLN A 1 221 ? 1.843 -8.047 -19.845 1.00 96.31 221 GLN A N 1
ATOM 1781 C CA . GLN A 1 221 ? 1.303 -8.194 -21.197 1.00 96.31 221 GLN A CA 1
ATOM 1782 C C . GLN A 1 221 ? 1.673 -9.547 -21.817 1.00 96.31 221 GLN A C 1
ATOM 1784 O O . GLN A 1 221 ? 0.827 -10.169 -22.459 1.00 96.31 221 GLN A O 1
ATOM 1789 N N . VAL A 1 222 ? 2.906 -10.020 -21.606 1.00 97.12 222 VAL A N 1
ATOM 1790 C CA . VAL A 1 222 ? 3.377 -11.336 -22.073 1.00 97.12 222 VAL A CA 1
ATOM 1791 C C . VAL A 1 222 ? 2.613 -12.461 -21.376 1.00 97.12 222 VAL A C 1
ATOM 1793 O O . VAL A 1 222 ? 2.120 -13.376 -22.031 1.00 97.12 222 VAL A O 1
ATOM 1796 N N . PHE A 1 223 ? 2.444 -12.372 -20.059 1.00 95.25 223 PHE A N 1
ATOM 1797 C CA . PHE A 1 223 ? 1.766 -13.382 -19.247 1.00 95.25 223 PHE A CA 1
ATOM 1798 C C . PHE A 1 223 ? 0.253 -13.175 -19.156 1.00 95.25 223 PHE A C 1
ATOM 1800 O O . PHE A 1 223 ? -0.389 -13.725 -18.260 1.00 95.25 223 PHE A O 1
ATOM 1807 N N . LYS A 1 224 ? -0.348 -12.414 -20.081 1.00 95.25 224 LYS A N 1
ATOM 1808 C CA . LYS A 1 224 ? -1.766 -12.044 -19.995 1.00 95.25 224 LYS A CA 1
ATOM 1809 C C . LYS A 1 224 ? -2.703 -13.249 -19.885 1.00 95.25 224 LYS A C 1
ATOM 1811 O O . LYS A 1 224 ? -3.680 -13.169 -19.154 1.00 95.25 224 LYS A O 1
ATOM 1816 N N . GLU A 1 225 ? -2.397 -14.355 -20.563 1.00 94.75 225 GLU A N 1
ATOM 1817 C CA . GLU A 1 225 ? -3.216 -15.579 -20.546 1.00 94.75 225 GLU A CA 1
ATOM 1818 C C . GLU A 1 225 ? -3.035 -16.390 -19.251 1.00 94.75 225 GLU A C 1
ATOM 1820 O O . GLU A 1 225 ? -3.885 -17.201 -18.900 1.00 94.75 225 GLU A O 1
ATOM 1825 N N . VAL A 1 226 ? -1.938 -16.158 -18.524 1.00 95.56 226 VAL A N 1
ATOM 1826 C CA . VAL A 1 226 ? -1.592 -16.872 -17.286 1.00 95.56 226 VAL A CA 1
ATOM 1827 C C . VAL A 1 226 ? -2.061 -16.112 -16.048 1.00 95.56 226 VAL A C 1
ATOM 1829 O O . VAL A 1 226 ? -2.392 -16.742 -15.052 1.00 95.56 226 VAL A O 1
ATOM 1832 N N . ILE A 1 227 ? -2.094 -14.776 -16.091 1.00 96.62 227 ILE A N 1
ATOM 1833 C CA . ILE A 1 227 ? -2.499 -13.914 -14.973 1.00 96.62 227 ILE A CA 1
ATOM 1834 C C . ILE A 1 227 ? -3.987 -13.550 -15.139 1.00 96.62 227 ILE A C 1
ATOM 1836 O O . ILE A 1 227 ? -4.312 -12.654 -15.928 1.00 96.62 227 ILE A O 1
ATOM 1840 N N . PRO A 1 228 ? -4.916 -14.218 -14.421 1.00 97.12 228 PRO A N 1
ATOM 1841 C CA . PRO A 1 228 ? -6.353 -14.036 -14.619 1.00 97.12 228 PRO A CA 1
ATOM 1842 C C . PRO A 1 228 ? -6.914 -12.833 -13.853 1.00 97.12 228 PRO A C 1
ATOM 1844 O O . PRO A 1 228 ? -8.028 -12.396 -14.134 1.00 97.12 228 PRO A O 1
ATOM 1847 N N . TYR A 1 229 ? -6.166 -12.298 -12.888 1.00 97.69 229 TYR A N 1
ATOM 1848 C CA . TYR A 1 229 ? -6.636 -11.264 -11.974 1.00 97.69 229 TYR A CA 1
ATOM 1849 C C . TYR A 1 229 ? -6.172 -9.853 -12.377 1.00 97.69 229 TYR A C 1
ATOM 1851 O O . TYR A 1 229 ? -5.148 -9.694 -13.050 1.00 97.69 229 TYR A O 1
ATOM 1859 N N . PRO A 1 230 ? -6.913 -8.811 -11.967 1.00 98.62 230 PRO A N 1
ATOM 1860 C CA . PRO A 1 230 ? -6.525 -7.415 -12.145 1.00 98.62 230 PRO A CA 1
ATOM 1861 C C . PRO A 1 230 ? -5.216 -7.045 -11.442 1.00 98.62 230 PRO A C 1
ATOM 1863 O O . PRO A 1 230 ? -4.994 -7.405 -10.282 1.00 98.62 230 PRO A O 1
ATOM 1866 N N . VAL A 1 231 ? -4.375 -6.269 -12.135 1.00 98.69 231 VAL A N 1
ATOM 1867 C CA . VAL A 1 231 ? -3.130 -5.712 -11.584 1.00 98.69 231 VAL A CA 1
ATOM 1868 C C . VAL A 1 231 ? -3.049 -4.214 -11.866 1.00 98.69 231 VAL A C 1
ATOM 1870 O O . VAL A 1 231 ? -3.257 -3.780 -12.998 1.00 98.69 231 VAL A O 1
ATOM 1873 N N . TYR A 1 232 ? -2.731 -3.414 -10.853 1.00 98.56 232 TYR A N 1
ATOM 1874 C CA . TYR A 1 232 ? -2.475 -1.984 -10.998 1.00 98.56 232 TYR A CA 1
ATOM 1875 C C . TYR A 1 232 ? -1.007 -1.684 -10.698 1.00 98.56 232 TYR A C 1
ATOM 1877 O O . TYR A 1 232 ? -0.528 -1.944 -9.597 1.00 98.56 232 TYR A O 1
ATOM 1885 N N . LEU A 1 233 ? -0.276 -1.156 -11.678 1.00 97.88 233 LEU A N 1
ATOM 1886 C CA . LEU A 1 233 ? 1.113 -0.744 -11.498 1.00 97.88 233 LEU A CA 1
ATOM 1887 C C . LEU A 1 233 ? 1.187 0.760 -11.268 1.00 97.88 233 LEU A C 1
ATOM 1889 O O . LEU A 1 233 ? 0.649 1.536 -12.060 1.00 97.88 233 LEU A O 1
ATOM 1893 N N . VAL A 1 234 ? 1.936 1.159 -10.245 1.00 96.62 234 VAL A N 1
ATOM 1894 C CA . VAL A 1 234 ? 2.260 2.549 -9.937 1.00 96.62 234 VAL A CA 1
ATOM 1895 C C . VAL A 1 234 ? 3.774 2.716 -9.926 1.00 96.62 234 VAL A C 1
ATOM 1897 O O . VAL A 1 234 ? 4.484 2.136 -9.108 1.00 96.62 234 VAL A O 1
ATOM 1900 N N . GLY A 1 235 ? 4.269 3.508 -10.868 1.00 94.50 235 GLY A N 1
ATOM 1901 C CA . GLY A 1 235 ? 5.665 3.878 -11.002 1.00 94.50 235 GLY A CA 1
ATOM 1902 C C . GLY A 1 235 ? 6.012 5.071 -10.118 1.00 94.50 235 GLY A C 1
ATOM 1903 O O . GLY A 1 235 ? 5.412 6.139 -10.234 1.00 94.50 235 GLY A O 1
ATOM 1904 N N . VAL A 1 236 ? 7.029 4.899 -9.279 1.00 91.00 236 VAL A N 1
ATOM 1905 C CA . VAL A 1 236 ? 7.605 5.942 -8.430 1.00 91.00 236 VAL A CA 1
ATOM 1906 C C . VAL A 1 236 ? 8.890 6.463 -9.074 1.00 91.00 236 VAL A C 1
ATOM 1908 O O . VAL A 1 236 ? 9.798 5.693 -9.412 1.00 91.00 236 VAL A O 1
ATOM 1911 N N . THR A 1 237 ? 8.973 7.770 -9.296 1.00 85.06 237 THR A N 1
ATOM 1912 C CA . THR A 1 237 ? 10.171 8.462 -9.795 1.00 85.06 237 THR A CA 1
ATOM 1913 C C . THR A 1 237 ? 11.034 8.945 -8.627 1.00 85.06 237 THR A C 1
ATOM 1915 O O . THR A 1 237 ? 10.505 9.161 -7.535 1.00 85.06 237 THR A O 1
ATOM 1918 N N . PRO A 1 238 ? 12.357 9.119 -8.808 1.00 77.56 238 PRO A N 1
ATOM 1919 C CA . PRO A 1 238 ? 13.164 9.822 -7.820 1.00 77.56 238 PRO A CA 1
ATOM 1920 C C . PRO A 1 238 ? 12.601 11.229 -7.635 1.00 77.56 238 PRO A C 1
ATOM 1922 O O . PRO A 1 238 ? 12.181 11.856 -8.612 1.00 77.56 238 PRO A O 1
ATOM 1925 N N . LEU A 1 239 ? 12.614 11.736 -6.404 1.00 68.50 239 LEU A N 1
ATOM 1926 C CA . LEU A 1 239 ? 12.432 13.167 -6.201 1.00 68.50 239 LEU A CA 1
ATOM 1927 C C . LEU A 1 239 ? 13.635 13.832 -6.862 1.00 68.50 239 LEU A C 1
ATOM 1929 O O . LEU A 1 239 ? 14.770 13.559 -6.468 1.00 68.50 239 LEU A O 1
ATOM 1933 N N . SER A 1 240 ? 13.405 14.627 -7.907 1.00 57.53 240 SER A N 1
ATOM 1934 C CA . SER A 1 240 ? 14.461 15.403 -8.544 1.00 57.53 240 SER A CA 1
ATOM 1935 C C . SER A 1 240 ? 15.177 16.155 -7.429 1.00 57.53 240 SER A C 1
ATOM 1937 O O . SER A 1 240 ? 14.562 16.978 -6.750 1.00 57.53 240 SER A O 1
ATOM 1939 N N . THR A 1 241 ? 16.452 15.849 -7.191 1.00 46.22 241 THR A N 1
ATOM 1940 C CA . THR A 1 241 ? 17.308 16.733 -6.409 1.00 46.22 241 THR A CA 1
ATOM 1941 C C . THR A 1 241 ? 17.324 18.038 -7.179 1.00 46.22 241 THR A C 1
ATOM 1943 O O . THR A 1 241 ? 17.995 18.137 -8.208 1.00 46.22 241 THR A O 1
ATOM 1946 N N . GLY A 1 242 ? 16.495 18.989 -6.751 1.00 40.97 242 GLY A N 1
ATOM 1947 C CA . GLY A 1 242 ? 16.557 20.350 -7.241 1.00 40.97 242 GLY A CA 1
ATOM 1948 C C . GLY A 1 242 ? 18.010 20.785 -7.159 1.00 40.97 242 GLY A C 1
ATOM 1949 O O . GLY A 1 242 ? 18.649 20.627 -6.118 1.00 40.97 242 GLY A O 1
ATOM 1950 N N . GLN A 1 243 ? 18.527 21.236 -8.297 1.00 34.62 243 GLN A N 1
ATOM 1951 C CA . GLN A 1 243 ? 19.718 22.063 -8.347 1.00 34.62 243 GLN A CA 1
ATOM 1952 C C . GLN A 1 243 ? 19.540 23.151 -7.282 1.00 34.62 243 GLN A C 1
ATOM 1954 O O . GLN A 1 243 ? 18.558 23.893 -7.325 1.00 34.62 243 GLN A O 1
ATOM 1959 N N . ILE A 1 244 ? 20.419 23.126 -6.280 1.00 37.75 244 ILE A N 1
ATOM 1960 C CA . ILE A 1 244 ? 20.592 24.216 -5.317 1.00 37.75 244 ILE A CA 1
ATOM 1961 C C . ILE A 1 244 ? 21.228 25.383 -6.067 1.00 37.75 244 ILE A C 1
ATOM 1963 O O . ILE A 1 244 ? 22.158 25.103 -6.862 1.00 37.75 244 ILE A O 1
#

Sequence (244 aa):
MVPFFNLKESIIEALNALGGSGTATEVRNYIKSKYGKDWREIGKIMDDLCEESKSSFFLPTDRVLTKTGQGKYSIKKIVVPDLSEMNTQHMETLSELGLDRKVFSFRGAEEILRRKGQLTTIMQAASLTDLSSTNNHDKIQHFLHKNMWDVEVSLFPVAAYKLDAFKEKTAIEIERSFIDVIHRSFFRCLLAYAKNQLDVLVFIIPTYKEPKFESVKRDLQVFKEVIPYPVYLVGVTPLSTGQI

Secondary structure (DSSP, 8-state):
-PPP--HHHHHHHHHHHTTSEEEHHHHHHHHHHHHS---TTHHHHHHHTBTT-SS-SS-GGG--EEEEETTEEEE-------TTS-SS-----GGGGS----EEEETTHHHHHHHTT-HHHHHHHTTS--SSSHHHHHHHHHHHHHTT-EEEE--SSSTT--EEEEETTEEEEE--S-HHHHHHHHHHHHHHHHTT--SEEEEEEESSSSSPHHHHHHHHHHTTTT--S-EEEEEEPP------

Nearest PDB structures (foldseek):
  5j1j-assembly1_B  TM=7.020E-01  e=7.875E+00  Pseudomonas aeruginosa PAO1
  2jpd-assembly1_A  TM=4.365E-01  e=2.100E+00  Homo sapiens